Protein 3DZ1 (pdb70)

Solvent-accessible surface area: 13041 Å² total

Radius of gyration: 18.25 Å; Cα contacts (8 Å, |Δi|>4): 520; chains: 1; bounding box: 53×36×43 Å

Structure (mmCIF, N/CA/C/O backbone):
data_3DZ1
#
_entry.id   3DZ1
#
_cell.length_a   65.463
_cell.length_b   84.264
_cell.length_c   114.821
_cell.angle_alpha   90.00
_cell.angle_beta   90.00
_cell.angle_gamma   90.00
#
_symmetry.space_group_name_H-M   'I 2 2 2'
#
loop_
_entity.id
_entity.type
_entity.pdbx_description
1 polymer 'Dihydrodipicolinate synthase'
2 water water
#
loop_
_atom_site.group_PDB
_atom_site.id
_atom_site.type_symbol
_atom_site.label_atom_id
_atom_site.label_alt_id
_atom_site.label_comp_id
_atom_site.label_asym_id
_atom_site.label_entity_id
_atom_site.label_seq_id
_atom_site.pdbx_PDB_ins_code
_atom_site.Cartn_x
_atom_site.Cartn_y
_atom_site.Cartn_z
_atom_site.occupancy
_atom_site.B_iso_or_equiv
_atom_site.auth_seq_id
_atom_site.auth_comp_id
_atom_site.auth_asym_id
_atom_site.auth_atom_id
_atom_site.pdbx_PDB_model_num
ATOM 1 N N . SER A 1 2 ? 16.190 32.154 19.665 1.00 26.02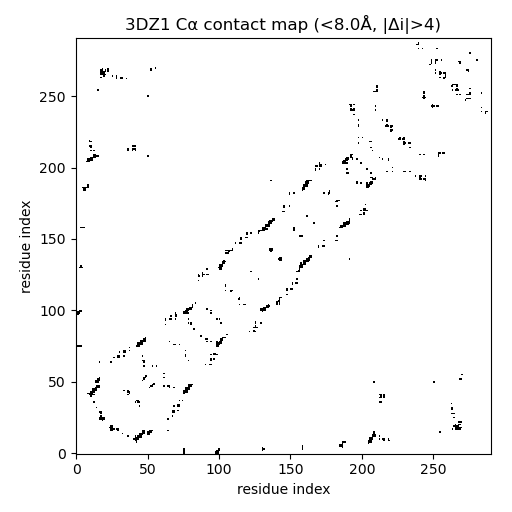 -2 SER A N 1
ATOM 2 C CA . SER A 1 2 ? 17.117 32.468 18.585 1.00 24.40 -2 SER A CA 1
ATOM 3 C C . SER A 1 2 ? 18.193 31.395 18.454 1.00 23.15 -2 SER A C 1
ATOM 4 O O . SER A 1 2 ? 19.016 31.433 17.512 1.00 23.97 -2 SER A O 1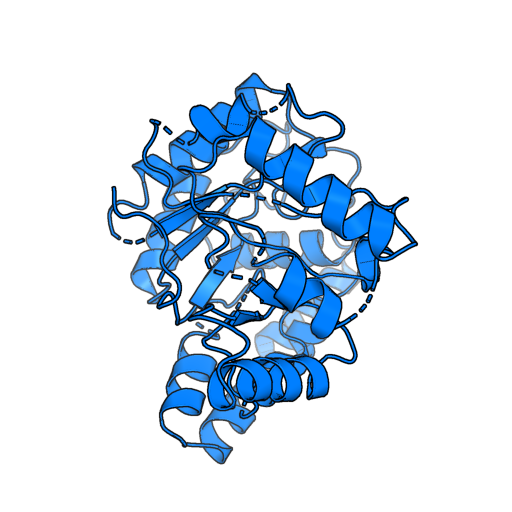
ATOM 7 N N . LEU A 1 3 ? 18.214 30.433 19.368 1.00 21.34 -1 LEU A N 1
ATOM 8 C CA . LEU A 1 3 ? 19.196 29.348 19.343 1.00 19.62 -1 LEU A CA 1
ATOM 9 C C . LEU A 1 3 ? 18.848 28.271 18.326 1.00 18.62 -1 LEU A C 1
ATOM 10 O O . LEU A 1 3 ? 17.709 27.815 18.256 1.00 20.66 -1 LEU A O 1
ATOM 15 N N . LYS A 1 4 ? 19.838 27.857 17.547 1.00 16.58 2 LYS A N 1
ATOM 16 C CA . LYS A 1 4 ? 19.624 26.816 16.553 1.00 14.88 2 LYS A CA 1
ATOM 17 C C . LYS A 1 4 ? 19.627 25.450 17.236 1.00 12.58 2 LYS A C 1
ATOM 18 O O . LYS A 1 4 ? 20.322 25.245 18.233 1.00 11.77 2 LYS A O 1
ATOM 24 N N . LEU A 1 5 ? 18.837 24.525 16.702 1.00 11.40 3 LEU A N 1
ATOM 25 C CA . LEU A 1 5 ? 18.756 23.174 17.243 1.00 11.21 3 LEU A CA 1
ATOM 26 C C . LEU A 1 5 ? 20.112 22.504 17.031 1.00 10.29 3 LEU A C 1
ATOM 27 O O . LEU A 1 5 ? 20.741 22.677 15.983 1.00 10.36 3 LEU A O 1
ATOM 32 N N . THR A 1 6 ? 20.558 21.740 18.022 1.00 8.67 4 THR A N 1
ATOM 33 C CA . THR A 1 6 ? 21.846 21.057 17.936 1.00 11.18 4 THR A CA 1
ATOM 34 C C . THR A 1 6 ? 21.680 19.566 18.199 1.00 8.99 4 THR A C 1
ATOM 35 O O . THR A 1 6 ? 20.622 19.122 18.641 1.00 9.35 4 THR A O 1
ATOM 39 N N . PRO A 1 7 ? 22.726 18.774 17.925 1.00 9.99 5 PRO A N 1
ATOM 40 C CA . PRO A 1 7 ? 22.671 17.325 18.151 1.00 8.98 5 PRO A CA 1
ATOM 41 C C . PRO A 1 7 ? 22.602 17.006 19.643 1.00 10.05 5 PRO A C 1
ATOM 42 O O . PRO A 1 7 ? 22.338 15.866 20.035 1.00 8.52 5 PRO A O 1
ATOM 46 N N . GLU A 1 8 ? 22.847 18.015 20.474 1.00 10.20 6 GLU A N 1
ATOM 47 C CA . GLU A 1 8 ? 22.804 17.822 21.918 1.00 11.83 6 GLU A CA 1
ATOM 48 C C . GLU A 1 8 ? 21.422 18.056 22.511 1.00 12.50 6 GLU A C 1
ATOM 49 O O . GLU A 1 8 ? 21.246 17.958 23.724 1.00 11.10 6 GLU A O 1
ATOM 55 N N . ALA A 1 9 ? 20.445 18.368 21.663 1.00 10.01 7 ALA A N 1
ATOM 56 C CA . ALA A 1 9 ? 19.082 18.592 22.133 1.00 9.56 7 ALA A CA 1
ATOM 57 C C . ALA A 1 9 ? 18.629 17.356 22.909 1.00 9.77 7 ALA A C 1
ATOM 58 O O . ALA A 1 9 ? 18.883 16.2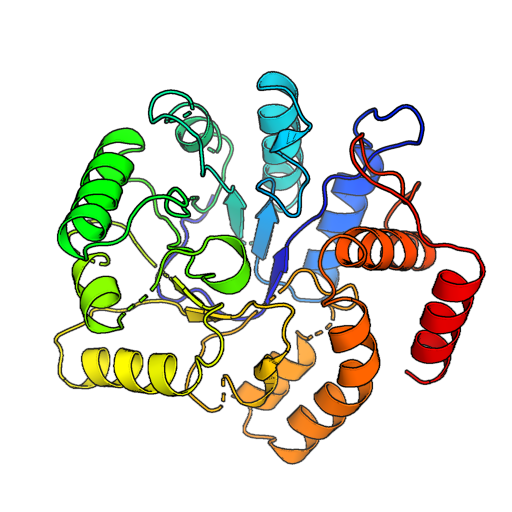24 22.492 1.00 10.83 7 ALA A O 1
ATOM 60 N N . ALA A 1 10 ? 17.963 17.575 24.037 1.00 9.92 8 ALA A N 1
ATOM 61 C CA . ALA A 1 10 ? 17.500 16.469 24.865 1.00 10.70 8 ALA A CA 1
ATOM 62 C C . ALA A 1 10 ? 16.294 16.889 25.695 1.00 11.09 8 ALA A C 1
ATOM 63 O O . ALA A 1 10 ? 15.795 18.004 25.562 1.00 14.31 8 ALA A O 1
ATOM 65 N N . GLY A 1 11 ? 15.829 15.989 26.555 1.00 10.57 9 GLY A N 1
ATOM 66 C CA . GLY A 1 11 ? 14.693 16.317 27.391 1.00 10.69 9 GLY A CA 1
ATOM 67 C C . GLY A 1 11 ? 13.356 16.013 26.749 1.00 11.27 9 GLY A C 1
ATOM 68 O O . GLY A 1 11 ? 13.206 15.027 26.033 1.00 13.17 9 GLY A O 1
ATOM 69 N N . THR A 1 12 ? 12.377 16.870 26.999 1.00 10.95 10 THR A N 1
ATOM 70 C CA . THR A 1 12 ? 11.050 16.656 26.450 1.00 11.88 10 THR A CA 1
ATOM 71 C C . THR A 1 12 ? 10.601 17.782 25.528 1.00 11.41 10 THR A C 1
ATOM 72 O O . THR A 1 12 ? 10.579 18.945 25.924 1.00 10.41 10 THR A O 1
ATOM 76 N N . PHE A 1 13 ? 10.263 17.431 24.290 1.00 10.19 11 PHE A N 1
ATOM 77 C CA . PHE A 1 13 ? 9.760 18.399 23.322 1.00 10.44 11 PHE A CA 1
ATOM 78 C C . PHE A 1 13 ? 8.279 18.098 23.141 1.00 11.20 11 PHE A C 1
ATOM 79 O O . PHE A 1 13 ? 7.910 16.989 22.765 1.00 12.75 11 PHE A O 1
ATOM 87 N N . ALA A 1 14 ? 7.424 19.076 23.404 1.00 10.00 12 ALA A N 1
ATOM 88 C CA . ALA A 1 14 ? 5.992 18.855 23.261 1.00 8.82 12 ALA A CA 1
ATOM 89 C C . ALA A 1 14 ? 5.522 19.094 21.826 1.00 10.63 12 ALA A C 1
ATOM 90 O O 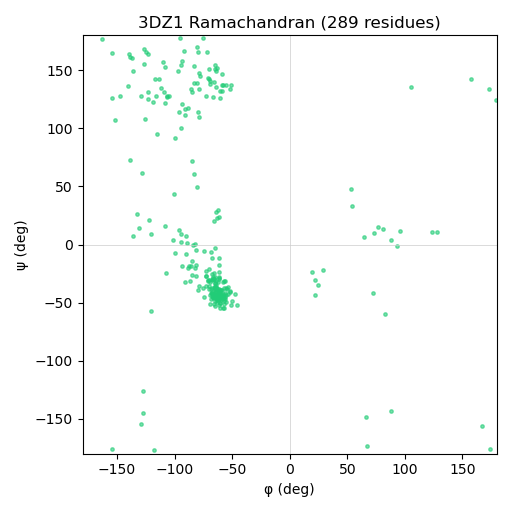. ALA A 1 14 ? 5.899 20.076 21.203 1.00 11.30 12 ALA A O 1
ATOM 92 N N . ILE A 1 15 ? 4.713 18.182 21.296 1.00 8.88 13 ILE A N 1
ATOM 93 C CA . ILE A 1 15 ? 4.175 18.355 19.950 1.00 9.07 13 ILE A CA 1
ATOM 94 C C . ILE A 1 15 ? 2.853 19.079 20.157 1.00 9.50 13 ILE A C 1
ATOM 95 O O . ILE A 1 15 ? 1.901 18.521 20.705 1.00 8.74 13 ILE A O 1
ATOM 100 N N . ALA A 1 16 ? 2.805 20.330 19.720 1.00 8.75 14 ALA A N 1
ATOM 101 C CA . ALA A 1 16 ? 1.625 21.159 19.898 1.00 8.81 14 ALA A CA 1
ATOM 102 C C . ALA A 1 16 ? 0.522 21.040 18.864 1.00 8.91 14 ALA A C 1
ATOM 103 O O . ALA A 1 16 ? 0.765 21.082 17.659 1.00 9.28 14 ALA A O 1
ATOM 105 N N . PRO A 1 17 ? -0.721 20.874 19.329 1.00 10.62 15 PRO A N 1
ATOM 106 C CA . PRO A 1 17 ? -1.829 20.778 18.383 1.00 10.19 15 PRO A CA 1
ATOM 107 C C . PRO A 1 17 ? -2.109 22.234 18.004 1.00 10.13 15 PRO A C 1
ATOM 108 O O . PRO A 1 17 ? -1.606 23.145 18.662 1.00 9.68 15 PRO A O 1
ATOM 112 N N . THR A 1 18 ? -2.869 22.463 16.942 1.00 8.54 16 THR A N 1
ATOM 113 C CA . THR A 1 18 ? -3.208 23.829 16.568 1.00 10.52 16 THR A CA 1
ATOM 114 C C . THR A 1 18 ? -4.582 24.074 17.180 1.00 10.85 16 THR A C 1
ATOM 115 O O . THR A 1 18 ? -5.555 23.422 16.805 1.00 12.00 16 THR A O 1
ATOM 119 N N . PRO A 1 19 ? -4.673 24.994 18.155 1.00 12.24 17 PRO A N 1
ATOM 120 C CA . PRO A 1 19 ? -5.937 25.317 18.827 1.00 13.60 17 PRO A CA 1
ATOM 121 C C . PRO A 1 19 ? -6.953 25.993 17.912 1.00 14.21 17 PRO A C 1
ATOM 122 O O . PRO A 1 19 ? -6.642 26.996 17.276 1.00 13.21 17 PRO A O 1
ATOM 126 N N . PHE A 1 20 ? -8.161 25.439 17.857 1.00 15.20 18 PHE A N 1
ATOM 127 C CA . PHE A 1 20 ? -9.238 25.996 17.040 1.00 17.69 18 PHE A CA 1
ATOM 128 C C . PHE A 1 20 ? -10.481 26.229 17.890 1.00 18.47 18 PHE A C 1
ATOM 129 O O . PHE A 1 20 ? -10.681 25.580 18.919 1.00 16.04 18 PHE A O 1
ATOM 137 N N . HIS A 1 21 ? -11.315 27.161 17.450 1.00 20.85 19 HIS A N 1
ATOM 138 C CA . HIS A 1 21 ? -12.579 27.404 18.119 1.00 23.44 19 HIS A CA 1
ATOM 139 C C . HIS A 1 21 ? -13.535 26.543 17.294 1.00 24.24 19 HIS A C 1
ATOM 140 O O . HIS A 1 21 ? -13.122 25.929 16.311 1.00 22.30 19 HIS A O 1
ATOM 147 N N . ASP A 1 22 ? -14.802 26.493 17.674 1.00 26.06 20 ASP A N 1
ATOM 148 C CA . ASP A 1 22 ? -15.769 25.668 16.957 1.00 28.96 20 ASP A CA 1
ATOM 149 C C . ASP A 1 22 ? -15.995 26.056 15.492 1.00 29.92 20 ASP A C 1
ATOM 150 O O . ASP A 1 22 ? -16.256 25.194 14.649 1.00 29.28 20 ASP A O 1
ATOM 155 N N . ASP A 1 23 ? -15.885 27.344 15.183 1.00 30.73 21 ASP A N 1
ATOM 156 C CA . ASP A 1 23 ? -16.070 27.806 13.811 1.00 32.18 21 ASP A CA 1
ATOM 157 C C . ASP A 1 23 ? -14.855 27.436 12.957 1.00 31.36 21 ASP A C 1
ATOM 158 O O . ASP A 1 23 ? -14.846 27.644 11.740 1.00 31.79 21 ASP A O 1
ATOM 163 N N . GLY A 1 24 ? -13.828 26.887 13.603 1.00 28.59 22 GLY A N 1
ATOM 164 C CA . GLY A 1 24 ? -12.631 26.490 12.885 1.00 24.90 22 GLY A CA 1
ATOM 165 C C . GLY A 1 24 ? -11.535 27.537 12.829 1.00 23.24 22 GLY A C 1
ATOM 166 O O . GLY A 1 24 ? 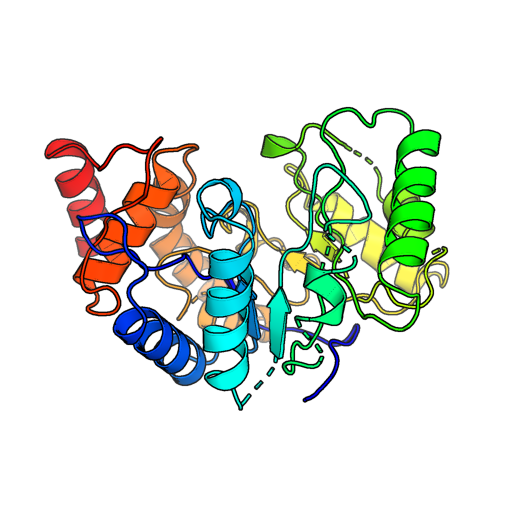-10.469 27.290 12.260 1.00 22.02 22 GLY A O 1
ATOM 167 N N . LYS A 1 25 ? -11.777 28.708 13.411 1.00 21.95 23 LYS A N 1
ATOM 168 C CA . LYS A 1 25 ? -10.766 29.759 13.398 1.00 21.79 23 LYS A CA 1
ATOM 169 C C . LYS A 1 25 ? -9.697 29.473 14.439 1.00 19.59 23 LYS A C 1
ATOM 170 O O . LYS A 1 25 ? -9.980 28.932 15.514 1.00 17.48 23 LYS A O 1
ATOM 176 N N . ILE A 1 26 ? -8.467 29.843 14.106 1.00 19.10 24 ILE A N 1
ATOM 177 C CA . ILE A 1 26 ? -7.332 29.637 14.993 1.00 20.17 24 ILE A CA 1
ATOM 178 C C . ILE A 1 26 ? -7.524 30.381 16.314 1.00 19.98 24 ILE A C 1
ATOM 179 O O . ILE A 1 26 ? -7.890 31.560 16.330 1.00 20.87 24 ILE A O 1
ATOM 184 N N . ASP A 1 27 ? -7.282 29.681 17.419 1.00 18.10 25 ASP A N 1
ATOM 185 C CA . ASP A 1 27 ? -7.428 30.250 18.753 1.00 17.45 25 ASP A CA 1
ATOM 186 C C . ASP A 1 27 ? -6.049 30.657 19.274 1.00 18.40 25 ASP A C 1
ATOM 187 O O . ASP A 1 27 ? -5.355 29.852 19.888 1.00 16.58 25 ASP A O 1
ATOM 192 N N . ASP A 1 28 ? -5.664 31.910 19.031 1.00 18.28 26 ASP A N 1
ATOM 193 C CA . ASP A 1 28 ? -4.358 32.425 19.448 1.00 18.88 26 ASP A CA 1
ATOM 194 C C . ASP A 1 28 ? -4.137 32.503 20.952 1.00 17.43 26 ASP A C 1
ATOM 195 O O . ASP A 1 28 ? -3.011 32.342 21.430 1.00 16.73 26 ASP A O 1
ATOM 200 N N . VAL A 1 29 ? -5.205 32.765 21.695 1.00 16.52 27 VAL A N 1
ATOM 201 C CA . VAL A 1 29 ? -5.114 32.847 23.143 1.00 17.49 27 VAL A CA 1
ATOM 202 C C . VAL A 1 29 ? -4.634 31.501 23.687 1.00 15.24 27 VAL A C 1
ATOM 203 O O . VAL A 1 29 ? -3.794 31.445 24.587 1.00 16.56 27 VAL A O 1
ATOM 207 N N . SER A 1 30 ? -5.178 30.421 23.133 1.00 14.62 28 SER A N 1
ATOM 208 C CA . SER A 1 30 ? -4.812 29.071 23.553 1.00 13.21 28 SER A CA 1
ATOM 209 C C . SER A 1 30 ? -3.399 28.702 23.116 1.00 12.56 28 SER A C 1
ATOM 210 O O . SER A 1 30 ? -2.717 27.933 23.795 1.00 12.85 28 SER A O 1
ATOM 213 N N . ILE A 1 31 ? -2.956 29.236 21.982 1.00 11.98 29 ILE A N 1
ATOM 214 C CA . ILE A 1 31 ? -1.599 28.957 21.530 1.00 13.59 29 ILE A CA 1
ATOM 215 C C . ILE A 1 31 ? -0.632 29.492 22.586 1.00 13.61 29 ILE A C 1
ATOM 216 O O . ILE A 1 31 ? 0.325 28.817 22.958 1.00 12.82 29 ILE A O 1
ATOM 221 N N . ASP A 1 32 ? -0.900 30.693 23.093 1.00 14.85 30 ASP A N 1
ATOM 222 C CA . ASP A 1 32 ? -0.035 31.285 24.111 1.00 15.77 30 ASP A CA 1
ATOM 223 C C . ASP A 1 32 ? -0.133 30.501 25.418 1.00 14.88 30 ASP A C 1
ATOM 224 O O . ASP A 1 32 ? 0.868 30.263 26.090 1.00 14.14 30 ASP A O 1
ATOM 229 N N . ARG A 1 33 ? -1.350 30.111 25.776 1.00 13.81 31 ARG A N 1
ATOM 230 C CA . ARG A 1 33 ? -1.592 29.360 26.999 1.00 13.61 31 ARG A CA 1
ATOM 231 C C . ARG A 1 33 ? -0.863 28.013 26.961 1.00 13.23 31 ARG A C 1
ATOM 232 O O . ARG A 1 33 ? -0.255 27.593 27.952 1.00 12.78 31 ARG A O 1
ATOM 240 N N . LEU A 1 34 ? -0.936 27.334 25.820 1.00 12.03 32 LEU A N 1
ATOM 241 C CA . LEU A 1 34 ? -0.257 26.051 25.655 1.00 12.66 32 LEU A CA 1
ATOM 242 C C . LEU A 1 34 ? 1.248 26.244 25.776 1.00 10.77 32 LEU A C 1
ATOM 243 O O . LEU A 1 34 ? 1.926 25.491 26.471 1.00 12.48 32 LEU A O 1
ATOM 248 N N . THR A 1 35 ? 1.762 27.261 25.093 1.00 10.64 33 THR A N 1
ATOM 249 C CA . THR A 1 35 ? 3.188 27.547 25.113 1.00 11.43 33 THR A CA 1
ATOM 250 C C . THR A 1 35 ? 3.696 27.828 26.522 1.00 12.30 33 THR A C 1
ATOM 251 O O . THR A 1 35 ? 4.740 27.308 26.924 1.00 10.87 33 THR A O 1
ATOM 255 N N . ASP A 1 36 ? 2.968 28.658 27.266 1.00 11.73 34 ASP A N 1
ATOM 256 C CA . ASP A 1 36 ? 3.364 28.995 28.635 1.00 12.24 34 ASP A CA 1
ATOM 257 C C . ASP A 1 36 ? 3.382 27.740 29.489 1.00 11.91 34 ASP A C 1
ATOM 258 O O . ASP A 1 36 ? 4.248 27.565 30.354 1.00 12.81 34 ASP A O 1
ATOM 263 N N . PHE A 1 37 ? 2.403 26.876 29.245 1.00 11.85 35 PHE A N 1
ATOM 264 C CA . PHE A 1 37 ? 2.275 25.616 29.961 1.00 12.15 35 PHE A CA 1
ATOM 265 C C . PHE A 1 37 ? 3.512 24.745 29.742 1.00 10.40 35 PHE A C 1
ATOM 266 O O . PHE A 1 37 ? 4.149 24.296 30.700 1.00 10.96 35 PHE A O 1
ATOM 274 N N . TYR A 1 38 ? 3.846 24.499 28.478 1.00 11.11 36 TYR A N 1
ATOM 275 C CA . TYR A 1 38 ? 5.010 23.676 28.155 1.00 10.48 36 TYR A CA 1
ATOM 276 C C . TYR A 1 38 ? 6.283 24.176 28.839 1.00 10.00 36 TYR A C 1
ATOM 277 O O . TYR A 1 38 ? 7.081 23.383 29.340 1.00 8.30 36 TYR A O 1
ATOM 286 N N . ALA A 1 39 ? 6.483 25.491 28.837 1.00 10.79 37 ALA A N 1
ATOM 287 C CA . ALA A 1 39 ? 7.667 26.069 29.460 1.00 11.02 37 ALA A CA 1
ATOM 288 C C . ALA A 1 39 ? 7.610 25.862 30.967 1.00 12.42 37 ALA A C 1
ATOM 289 O O . ALA A 1 39 ? 8.594 25.460 31.591 1.00 10.45 37 ALA A O 1
ATOM 291 N N . GLU A 1 40 ? 6.442 26.129 31.540 1.00 12.90 38 GLU A N 1
ATOM 292 C CA . GLU A 1 40 ? 6.232 26.001 32.977 1.00 14.38 38 GLU A CA 1
ATOM 293 C C . GLU A 1 40 ? 6.532 24.608 33.524 1.00 12.71 38 GLU A C 1
ATOM 294 O O . GLU A 1 40 ? 7.064 24.472 34.629 1.00 12.86 38 GLU A O 1
ATOM 300 N N . VAL A 1 41 ? 6.198 23.575 32.756 1.00 11.42 39 VAL A N 1
ATOM 301 C CA . VAL A 1 41 ? 6.413 22.206 33.220 1.00 11.93 39 VAL A CA 1
ATOM 302 C C . VAL A 1 41 ? 7.767 21.574 32.888 1.00 11.99 39 VAL A C 1
ATOM 303 O O . VAL A 1 41 ? 7.968 20.380 33.119 1.00 11.68 39 VAL A O 1
ATOM 307 N N . GLY A 1 42 ? 8.691 22.360 32.343 1.00 11.60 40 GLY A N 1
ATOM 308 C CA . GLY A 1 42 ? 10.013 21.828 32.050 1.00 11.86 40 GLY A CA 1
ATOM 309 C C . GLY A 1 42 ? 10.322 21.321 30.651 1.00 12.62 40 GLY A C 1
ATOM 310 O O . GLY A 1 42 ? 11.347 20.665 30.455 1.00 11.12 40 GLY A O 1
ATOM 311 N N . CYS A 1 43 ? 9.458 21.601 29.679 1.00 8.68 41 CYS A N 1
ATOM 312 C CA . CYS A 1 43 ? 9.712 21.164 28.306 1.00 9.15 41 CYS A CA 1
ATOM 313 C C . CYS A 1 43 ? 10.885 21.962 27.736 1.00 9.13 41 CYS A C 1
ATOM 314 O O . CYS A 1 43 ? 11.005 23.160 27.994 1.00 9.74 41 CYS A O 1
ATOM 317 N N . GLU A 1 44 ? 11.750 21.298 26.971 1.00 8.28 42 GLU A N 1
ATOM 318 C CA . GLU A 1 44 ? 12.903 21.960 26.375 1.00 7.91 42 GLU A CA 1
ATOM 319 C C . GLU A 1 44 ? 12.553 22.567 25.022 1.00 8.84 42 GLU A C 1
ATOM 320 O O . GLU A 1 44 ? 13.241 23.465 24.530 1.00 9.52 42 GLU A O 1
ATOM 326 N N . GLY A 1 45 ? 11.478 22.078 24.418 1.00 9.21 43 GLY A N 1
ATOM 327 C CA . GLY A 1 45 ? 11.092 22.599 23.123 1.00 9.05 43 GLY A CA 1
ATOM 328 C C . GLY A 1 45 ? 9.672 22.268 22.737 1.00 9.20 43 GLY A C 1
ATOM 329 O O . GLY A 1 45 ? 8.961 21.565 23.461 1.00 8.15 43 GLY A O 1
ATOM 330 N N . VAL A 1 46 ? 9.262 22.784 21.584 1.00 7.85 44 VAL A N 1
ATOM 331 C CA . VAL A 1 46 ? 7.918 22.562 21.081 1.00 7.82 44 VAL A CA 1
ATOM 332 C C . VAL A 1 46 ? 7.985 22.348 19.575 1.00 7.44 44 VAL A C 1
ATOM 333 O O . VAL A 1 46 ? 8.715 23.050 18.877 1.00 8.12 44 VAL A O 1
ATOM 337 N N . THR A 1 47 ? 7.238 21.366 19.082 1.00 6.52 45 THR A N 1
ATOM 338 C CA . THR A 1 47 ? 7.190 21.094 17.650 1.00 8.24 45 THR A CA 1
ATOM 339 C C . THR A 1 47 ? 5.801 21.529 17.198 1.00 8.51 45 THR A C 1
ATOM 340 O O . THR A 1 47 ? 4.801 21.185 17.831 1.00 7.12 45 THR A O 1
ATOM 344 N N . VAL A 1 48 ? 5.738 22.305 16.119 1.00 8.37 46 VAL A N 1
ATOM 345 C CA . VAL A 1 48 ? 4.460 22.811 15.640 1.00 9.46 46 VAL A CA 1
ATOM 346 C C . VAL A 1 48 ? 4.130 22.451 14.196 1.00 10.18 46 VAL A C 1
ATOM 347 O O . VAL A 1 48 ? 5.002 22.050 13.424 1.00 12.16 46 VAL A O 1
ATOM 351 N N . LEU A 1 49 ? 2.855 22.614 13.851 1.00 11.37 47 LEU A N 1
ATOM 352 C CA . LEU A 1 49 ? 2.344 22.313 12.520 1.00 12.88 47 LEU A CA 1
ATOM 353 C C . LEU A 1 49 ? 2.424 20.820 12.233 1.00 14.44 47 LEU A C 1
ATOM 354 O O . LEU A 1 49 ? 2.296 20.005 13.145 1.00 14.45 47 LEU A O 1
ATOM 359 N N . GLY A 1 50 ? 2.634 20.453 10.975 1.00 15.35 48 GLY A N 1
ATOM 360 C CA . GLY A 1 50 ? 2.685 19.043 10.641 1.00 17.53 48 GLY A CA 1
ATOM 361 C C . GLY A 1 50 ? 1.316 18.403 10.828 1.00 19.57 48 GLY A C 1
ATOM 362 O O . GLY A 1 50 ? 0.331 19.091 11.108 1.00 20.46 48 GLY A O 1
ATOM 363 N N . ILE A 1 51 ? 1.251 17.084 10.680 1.00 19.43 49 ILE A N 1
ATOM 364 C CA . ILE A 1 51 ? -0.003 16.348 10.823 1.00 19.36 49 ILE A CA 1
ATOM 365 C C . ILE A 1 51 ? -0.701 16.545 12.167 1.00 19.07 49 ILE A C 1
ATOM 366 O O . ILE A 1 51 ? -1.895 16.856 12.212 1.00 17.76 49 ILE A O 1
ATOM 371 N N . LEU A 1 52 ? 0.035 16.363 13.259 1.00 16.49 50 LEU A N 1
ATOM 372 C CA . LEU A 1 52 ? -0.549 16.511 14.586 1.00 17.75 50 LEU A CA 1
ATOM 373 C C . LEU A 1 52 ? -1.082 17.911 14.857 1.00 16.96 50 LEU A C 1
ATOM 374 O O . LEU A 1 52 ? -1.956 18.093 15.707 1.00 14.65 50 LEU A O 1
ATOM 379 N N . GLY A 1 53 ? -0.556 18.895 14.133 1.00 15.46 51 GLY A N 1
ATOM 380 C CA . GLY A 1 53 ? -1.014 20.264 14.291 1.00 14.35 51 GLY A CA 1
ATOM 381 C C . GLY A 1 53 ? -2.058 20.583 13.234 1.00 14.67 51 GLY A C 1
ATOM 382 O O . GLY A 1 53 ? -2.422 21.742 13.029 1.00 14.87 51 GLY A O 1
ATOM 383 N N . GLU A 1 54 ? -2.537 19.538 12.560 1.00 13.85 52 GLU A N 1
ATOM 384 C CA . GLU A 1 54 ? -3.546 19.667 11.509 1.00 14.46 52 GLU A CA 1
ATOM 385 C C . GLU A 1 54 ? -3.140 20.669 10.429 1.00 14.79 52 GLU A C 1
ATOM 386 O O . GLU A 1 54 ? -3.989 21.344 9.843 1.00 13.96 52 GLU A O 1
ATOM 392 N N . ALA A 1 55 ? -1.841 20.755 10.161 1.00 14.75 53 ALA A N 1
ATOM 393 C CA . ALA A 1 55 ? -1.336 21.677 9.148 1.00 17.02 53 ALA A CA 1
ATOM 394 C C . ALA A 1 55 ? -2.004 21.467 7.783 1.00 18.07 53 ALA A C 1
ATOM 395 O O . ALA A 1 55 ? -2.255 22.427 7.055 1.00 17.85 53 ALA A O 1
ATOM 397 N N . PRO A 1 56 ? -2.293 20.207 7.414 1.00 19.82 54 PRO A N 1
ATOM 398 C CA . PRO A 1 56 ? -2.933 19.991 6.113 1.00 21.00 54 PRO A CA 1
ATOM 399 C C . PRO A 1 56 ? -4.300 20.670 6.010 1.00 20.84 54 PRO A C 1
ATOM 400 O O . PRO A 1 56 ? -4.813 20.870 4.908 1.00 22.22 54 PRO A O 1
ATOM 404 N N . LYS A 1 57 ? -4.874 21.031 7.159 1.00 19.76 55 LYS A N 1
ATOM 405 C CA . LYS A 1 57 ? -6.190 21.672 7.217 1.00 17.94 55 LYS A CA 1
ATOM 406 C C . LYS A 1 57 ? -6.129 23.199 7.259 1.00 17.98 55 LYS A C 1
ATOM 407 O O . LYS A 1 57 ? -7.163 23.864 7.358 1.00 15.92 55 LYS A O 1
ATOM 413 N N . LEU A 1 58 ? -4.920 23.746 7.191 1.00 17.95 56 LEU A N 1
ATOM 414 C CA . LEU A 1 58 ? -4.712 25.190 7.221 1.00 20.82 56 LEU A CA 1
ATOM 415 C C . LEU A 1 58 ? -4.240 25.658 5.846 1.00 21.23 56 LEU A C 1
ATOM 416 O O . LEU A 1 58 ? -3.709 24.865 5.067 1.00 21.52 56 LEU A O 1
ATOM 421 N N . ASP A 1 59 ? -4.445 26.934 5.534 1.00 24.12 57 ASP A N 1
ATOM 422 C CA . ASP A 1 59 ? -3.960 27.452 4.259 1.00 26.40 57 ASP A CA 1
ATOM 423 C C . ASP A 1 59 ? -2.556 28.001 4.537 1.00 25.93 57 ASP A C 1
ATOM 424 O O . ASP A 1 59 ? -2.167 28.167 5.696 1.00 24.87 57 ASP A O 1
ATOM 429 N N . ALA A 1 60 ? -1.795 28.270 3.484 1.00 25.29 58 ALA A N 1
ATOM 430 C CA . ALA A 1 60 ? -0.430 28.771 3.633 1.00 25.21 58 ALA A CA 1
ATOM 431 C C . ALA A 1 60 ? -0.266 29.895 4.659 1.00 25.10 58 ALA A C 1
ATOM 432 O O . ALA A 1 60 ? 0.584 29.811 5.548 1.00 24.85 58 ALA A O 1
ATOM 434 N N . ALA A 1 61 ? -1.076 30.943 4.538 1.00 23.61 59 ALA A N 1
ATOM 435 C CA . ALA A 1 61 ? -1.000 32.083 5.453 1.00 23.10 59 ALA A CA 1
ATOM 436 C C . ALA A 1 61 ? -1.260 31.705 6.911 1.00 23.50 59 ALA A C 1
ATOM 437 O O . ALA A 1 61 ? -0.612 32.225 7.822 1.00 21.40 59 ALA A O 1
ATOM 439 N N . GLU A 1 62 ? -2.210 30.803 7.132 1.00 22.19 60 GLU A N 1
ATOM 440 C CA . GLU A 1 62 ? -2.542 30.371 8.484 1.00 22.92 60 GLU A CA 1
ATOM 441 C C . GLU A 1 62 ? -1.394 29.587 9.112 1.00 21.36 60 GLU A C 1
ATOM 442 O O . GLU A 1 62 ? -1.046 29.805 10.273 1.00 20.14 60 GLU A O 1
ATOM 448 N N . ALA A 1 63 ? -0.808 28.678 8.339 1.00 20.12 61 ALA A N 1
ATOM 449 C CA . ALA A 1 63 ? 0.304 27.868 8.829 1.00 19.33 61 ALA A CA 1
ATOM 450 C C . ALA A 1 63 ? 1.457 28.765 9.276 1.00 19.97 61 ALA A C 1
ATOM 451 O O . ALA A 1 63 ? 2.056 28.551 10.329 1.00 18.61 61 ALA A O 1
ATOM 453 N N . GLU A 1 64 ? 1.763 29.774 8.469 1.00 19.14 62 GLU A N 1
ATOM 454 C CA . GLU A 1 64 ? 2.839 30.697 8.798 1.00 19.03 62 GLU A CA 1
ATOM 455 C C . GLU A 1 64 ? 2.530 31.477 10.074 1.00 17.59 62 GLU A C 1
ATOM 456 O O . GLU A 1 64 ? 3.406 31.673 10.916 1.00 15.86 62 GLU A O 1
ATOM 462 N N . ALA A 1 65 ? 1.280 31.907 10.224 1.00 16.23 63 ALA A N 1
ATOM 463 C CA . ALA A 1 65 ? 0.872 32.662 11.406 1.00 16.44 63 ALA A CA 1
ATOM 464 C C . ALA A 1 65 ? 0.956 31.798 12.664 1.00 17.19 63 ALA A C 1
ATOM 465 O O . ALA A 1 65 ? 1.456 32.237 13.695 1.00 18.43 63 ALA A O 1
ATOM 467 N N . VAL A 1 66 ? 0.468 30.566 12.575 1.00 15.70 64 VAL A N 1
ATOM 468 C CA . VAL A 1 66 ? 0.500 29.661 13.718 1.00 14.45 64 VAL A CA 1
ATOM 469 C C . VAL A 1 66 ? 1.940 29.400 14.148 1.00 13.06 64 VAL A C 1
ATOM 470 O O . VAL A 1 66 ? 2.290 29.567 15.319 1.00 12.47 64 VAL A O 1
ATOM 474 N N . ALA A 1 67 ? 2.773 28.996 13.195 1.00 14.19 65 ALA A N 1
ATOM 475 C CA . ALA A 1 67 ? 4.170 28.718 13.487 1.00 14.07 65 ALA A CA 1
ATOM 476 C C . ALA A 1 67 ? 4.816 29.937 14.132 1.00 15.34 65 ALA A C 1
ATOM 477 O O . ALA A 1 67 ? 5.558 29.809 15.107 1.00 14.63 65 ALA A O 1
ATOM 479 N N . THR A 1 68 ? 4.529 31.118 13.587 1.00 14.71 66 THR A N 1
ATOM 480 C CA . THR A 1 68 ? 5.094 32.363 14.110 1.00 14.25 66 THR A CA 1
ATOM 481 C C . THR A 1 68 ? 4.621 32.668 15.528 1.00 13.29 66 THR A C 1
ATOM 482 O O . THR A 1 68 ? 5.414 33.074 16.380 1.00 12.75 66 THR A O 1
ATOM 486 N N . ARG A 1 69 ? 3.332 32.470 15.782 1.00 13.37 67 ARG A N 1
ATOM 487 C CA . ARG A 1 69 ? 2.772 32.725 17.106 1.00 14.14 67 ARG A CA 1
ATOM 488 C C . ARG A 1 69 ? 3.524 31.906 18.153 1.00 14.13 67 ARG A C 1
ATOM 489 O O . ARG A 1 69 ? 3.910 32.427 19.204 1.00 12.22 67 ARG A O 1
ATOM 497 N N . PHE A 1 70 ? 3.725 30.621 17.861 1.00 12.85 68 PHE A N 1
ATOM 498 C CA . PHE A 1 70 ? 4.434 29.720 18.770 1.00 12.01 68 PHE A CA 1
ATOM 499 C C . PHE A 1 70 ? 5.896 30.116 18.950 1.00 12.65 68 PHE A C 1
ATOM 500 O O . PHE A 1 70 ? 6.415 30.118 20.069 1.00 11.04 68 PHE A O 1
ATOM 508 N N . ILE A 1 71 ? 6.560 30.433 17.843 1.00 12.25 69 ILE A N 1
ATOM 509 C CA . ILE A 1 71 ? 7.962 30.817 17.887 1.00 13.36 69 ILE A CA 1
ATOM 510 C C . ILE A 1 71 ? 8.180 32.050 18.763 1.00 15.07 69 ILE A C 1
ATOM 511 O O . ILE A 1 71 ? 9.069 32.066 19.618 1.00 14.45 69 ILE A O 1
ATOM 516 N N . LYS A 1 72 ? 7.358 33.072 18.564 1.00 15.21 70 LYS A N 1
ATOM 517 C CA . LYS A 1 72 ? 7.487 34.305 19.330 1.00 16.97 70 LYS A CA 1
ATOM 518 C C . LYS A 1 72 ? 7.160 34.151 20.812 1.00 16.77 70 LYS A C 1
ATOM 519 O O . LYS A 1 72 ? 7.717 34.858 21.653 1.00 18.42 70 LYS A O 1
ATOM 525 N N . ARG A 1 73 ? 6.267 33.221 21.132 1.00 16.89 71 ARG A N 1
ATOM 526 C CA . ARG A 1 73 ? 5.859 33.002 22.516 1.00 16.77 71 ARG A CA 1
ATOM 527 C C . ARG A 1 73 ? 6.857 32.169 23.325 1.00 16.02 71 ARG A C 1
ATOM 528 O O . ARG A 1 73 ? 7.093 32.445 24.504 1.00 15.83 71 ARG A O 1
ATOM 536 N N . ALA A 1 74 ? 7.435 31.151 22.696 1.00 14.72 72 ALA A N 1
ATOM 537 C CA . ALA A 1 74 ? 8.393 30.274 23.371 1.00 15.29 72 ALA A CA 1
ATOM 538 C C . ALA A 1 74 ? 9.805 30.856 23.381 1.00 15.02 72 ALA A C 1
ATOM 539 O O . ALA A 1 74 ? 10.741 30.257 22.857 1.00 14.33 72 ALA A O 1
ATOM 541 N N . LYS A 1 75 ? 9.955 32.018 24.000 1.00 17.97 73 LYS A N 1
ATOM 542 C CA . LYS A 1 75 ? 11.245 32.696 24.064 1.00 20.90 73 LYS A CA 1
ATOM 543 C C . LYS A 1 75 ? 12.376 31.883 24.707 1.00 20.44 73 LYS A C 1
ATOM 544 O O . LYS A 1 75 ? 13.537 32.024 24.321 1.00 19.89 73 LYS A O 1
ATOM 550 N N . SER A 1 76 ? 12.041 31.033 25.675 1.00 19.73 74 SER A N 1
ATOM 551 C CA . SER A 1 76 ? 13.048 30.230 26.370 1.00 19.39 74 SER A CA 1
ATOM 552 C C . SER A 1 76 ? 13.153 28.782 25.895 1.00 17.86 74 SER A C 1
ATOM 553 O O . SER A 1 76 ? 13.863 27.978 26.503 1.00 18.12 74 SER A O 1
ATOM 564 N N . GLN A 1 78 ? 13.275 25.923 22.324 1.00 14.62 76 GLN A N 1
ATOM 565 C CA . GLN A 1 78 ? 13.581 25.763 20.912 1.00 13.58 76 GLN A CA 1
ATOM 566 C C . GLN A 1 78 ? 12.317 25.258 20.219 1.00 12.46 76 GLN A C 1
ATOM 567 O O . GLN A 1 78 ? 11.739 24.254 20.631 1.00 13.39 76 GLN A O 1
ATOM 573 N N . VAL A 1 79 ? 11.877 25.962 19.180 1.00 10.48 77 VAL A N 1
ATOM 574 C CA . VAL A 1 79 ? 10.676 25.559 18.452 1.00 11.37 77 VAL A CA 1
ATOM 575 C C . VAL A 1 79 ? 11.020 24.966 17.092 1.00 9.88 77 VAL A C 1
ATOM 576 O O . VAL A 1 79 ? 11.735 25.571 16.293 1.00 10.44 77 VAL A O 1
ATOM 580 N N . ILE A 1 80 ? 10.498 23.771 16.841 1.00 10.82 78 ILE A N 1
ATOM 581 C CA . ILE A 1 80 ? 10.736 23.062 15.591 1.00 9.50 78 ILE A CA 1
ATOM 582 C C . ILE A 1 80 ? 9.470 23.108 14.745 1.00 9.87 78 ILE A C 1
ATOM 583 O O . ILE A 1 80 ? 8.391 22.758 15.212 1.00 8.96 78 ILE A O 1
ATOM 588 N N . VAL A 1 81 ? 9.599 23.544 13.499 1.00 9.17 79 VAL A N 1
ATOM 589 C CA . VAL A 1 81 ? 8.440 23.631 12.623 1.00 8.19 79 VAL A CA 1
ATOM 590 C C . VAL A 1 81 ? 8.452 22.506 11.593 1.00 6.93 79 VAL A C 1
ATOM 591 O O . VAL A 1 81 ? 9.453 22.288 10.908 1.00 5.48 79 VAL A O 1
ATOM 595 N N . GLY A 1 82 ? 7.346 21.775 11.509 1.00 8.17 80 GLY A N 1
ATOM 596 C CA . GLY A 1 82 ? 7.260 20.701 10.537 1.00 8.11 80 GLY A CA 1
ATOM 597 C C . GLY A 1 82 ? 7.115 21.354 9.177 1.00 10.54 80 GLY A C 1
ATOM 598 O O . GLY A 1 82 ? 6.252 22.211 9.001 1.00 10.29 80 GLY A O 1
ATOM 599 N N . VAL A 1 83 ? 7.963 20.981 8.223 1.00 10.90 81 VAL A N 1
ATOM 600 C CA . VAL A 1 83 ? 7.885 21.570 6.890 1.00 10.96 81 VAL A CA 1
ATOM 601 C C . VAL A 1 83 ? 7.635 20.541 5.795 1.00 10.74 81 VAL A C 1
ATOM 602 O O . VAL A 1 83 ? 7.716 20.865 4.615 1.00 11.94 81 VAL A O 1
ATOM 606 N N . SER A 1 84 ? 7.332 19.306 6.185 1.00 10.05 82 SER A N 1
ATOM 607 C CA . SER A 1 84 ? 7.052 18.255 5.211 1.00 12.11 82 SER A CA 1
ATOM 608 C C . SER A 1 84 ? 5.980 18.784 4.261 1.00 12.98 82 SER A C 1
ATOM 609 O O . SER A 1 84 ? 4.988 19.366 4.699 1.00 12.87 82 SER A O 1
ATOM 612 N N . ALA A 1 85 ? 6.179 18.591 2.963 1.00 14.33 83 ALA A N 1
ATOM 613 C CA . ALA A 1 85 ? 5.223 19.088 1.982 1.00 14.88 83 ALA A CA 1
ATOM 614 C C . ALA A 1 85 ? 5.273 18.277 0.695 1.00 16.74 83 ALA A C 1
ATOM 615 O O . ALA A 1 85 ? 6.210 17.515 0.471 1.00 15.49 83 ALA A O 1
ATOM 617 N N . PRO A 1 86 ? 4.246 18.418 -0.161 1.00 17.80 84 PRO A N 1
ATOM 618 C CA . PRO A 1 86 ? 4.194 17.687 -1.430 1.00 18.38 84 PRO A CA 1
ATOM 619 C C . PRO A 1 86 ? 5.274 18.148 -2.400 1.00 17.35 84 PRO A C 1
ATOM 620 O O . PRO A 1 86 ? 5.687 17.398 -3.283 1.00 18.34 84 PRO A O 1
ATOM 624 N N . GLY A 1 87 ? 5.727 19.385 -2.229 1.00 16.93 85 GLY A N 1
ATOM 625 C CA . GLY A 1 87 ? 6.752 19.922 -3.105 1.00 17.45 85 GLY A CA 1
ATOM 626 C C . GLY A 1 87 ? 7.792 20.734 -2.363 1.00 18.09 85 GLY A C 1
ATOM 627 O O . GLY A 1 87 ? 7.553 21.186 -1.241 1.00 16.57 85 GLY A O 1
ATOM 628 N N . PHE A 1 88 ? 8.940 20.934 -3.002 1.00 17.25 86 PHE A N 1
ATOM 629 C CA . PHE A 1 88 ? 10.046 21.672 -2.397 1.00 18.13 86 PHE A CA 1
ATOM 630 C C . PHE A 1 88 ? 9.867 23.180 -2.281 1.00 17.55 86 PHE A C 1
ATOM 631 O O . PHE A 1 88 ? 10.455 23.808 -1.400 1.00 16.87 86 PHE A O 1
ATOM 639 N N . ALA A 1 89 ? 9.070 23.768 -3.168 1.00 17.97 87 ALA A N 1
ATOM 640 C CA . ALA A 1 89 ? 8.845 25.211 -3.132 1.00 17.76 87 ALA A CA 1
ATOM 641 C C . ALA A 1 89 ? 8.129 25.606 -1.844 1.00 16.89 87 ALA A C 1
ATOM 642 O O . ALA A 1 89 ? 8.535 26.544 -1.156 1.00 16.15 87 ALA A O 1
ATOM 644 N N . ALA A 1 90 ? 7.058 24.888 -1.522 1.00 16.59 88 ALA A N 1
ATOM 645 C CA . ALA A 1 90 ? 6.299 25.167 -0.312 1.00 16.76 88 ALA A CA 1
ATOM 646 C C . ALA A 1 90 ? 7.172 24.910 0.913 1.00 17.59 88 ALA A C 1
ATOM 647 O O . ALA A 1 90 ? 7.127 25.657 1.890 1.00 16.88 88 ALA A O 1
ATOM 657 N N . ARG A 1 92 ? 10.477 25.111 1.135 1.00 14.83 90 ARG A N 1
ATOM 658 C CA . ARG A 1 92 ? 11.472 26.169 1.278 1.00 16.00 90 ARG A CA 1
ATOM 659 C C . ARG A 1 92 ? 10.858 27.431 1.872 1.00 15.77 90 ARG A C 1
ATOM 660 O O . ARG A 1 92 ? 11.442 28.062 2.755 1.00 15.50 90 ARG A O 1
ATOM 668 N N . ARG A 1 93 ? 9.679 27.797 1.385 1.00 16.25 91 ARG A N 1
ATOM 669 C CA . ARG A 1 93 ? 9.004 28.990 1.877 1.00 15.59 91 ARG A CA 1
ATOM 670 C C . ARG A 1 93 ? 8.772 28.920 3.385 1.00 14.91 91 ARG A C 1
ATOM 671 O O . ARG A 1 93 ? 9.191 29.808 4.126 1.00 13.68 91 ARG A O 1
ATOM 679 N N . LEU A 1 94 ? 8.119 27.856 3.837 1.00 13.03 92 LEU A N 1
ATOM 680 C CA . LEU A 1 94 ? 7.823 27.703 5.259 1.00 13.88 92 LEU A CA 1
ATOM 681 C C . LEU A 1 94 ? 9.069 27.552 6.122 1.00 12.65 92 LEU A C 1
ATOM 682 O O . LEU A 1 94 ? 9.110 28.042 7.252 1.00 12.11 92 LEU A O 1
ATOM 687 N N . ALA A 1 95 ? 10.085 26.877 5.597 1.00 12.59 93 ALA A N 1
ATOM 688 C CA . ALA A 1 95 ? 11.319 26.678 6.355 1.00 12.75 93 ALA A CA 1
ATOM 689 C C . ALA A 1 95 ? 12.050 27.998 6.598 1.00 14.89 93 ALA A C 1
ATOM 690 O O . ALA A 1 95 ? 12.407 28.318 7.731 1.00 14.31 93 ALA A O 1
ATOM 692 N N . ARG A 1 96 ? 12.266 28.763 5.531 1.00 15.90 94 ARG A N 1
ATOM 693 C CA . ARG A 1 96 ? 12.964 30.043 5.638 1.00 17.14 94 ARG A CA 1
ATOM 694 C C . ARG A 1 96 ? 12.187 31.038 6.491 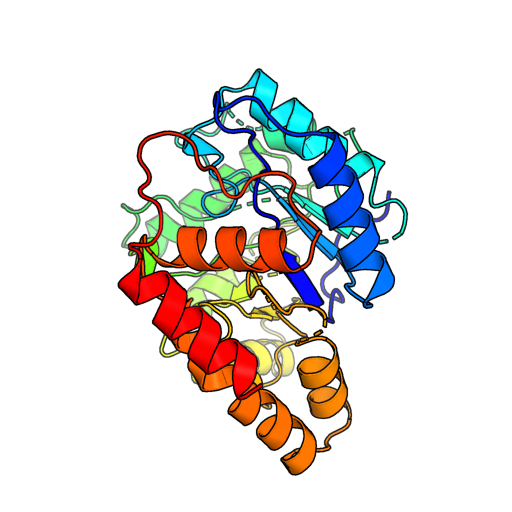1.00 16.25 94 ARG A C 1
ATOM 695 O O . ARG A 1 96 ? 12.770 31.783 7.281 1.00 16.11 94 ARG A O 1
ATOM 703 N N . LEU A 1 97 ? 10.869 31.045 6.326 1.00 16.17 95 LEU A N 1
ATOM 704 C CA . LEU A 1 97 ? 10.006 31.940 7.088 1.00 16.86 95 LEU A CA 1
ATOM 705 C C . LEU A 1 97 ? 10.118 31.626 8.573 1.00 16.48 95 LEU A C 1
ATOM 706 O O . LEU A 1 97 ? 10.244 32.529 9.413 1.00 15.35 95 LEU A O 1
ATOM 711 N N . SER A 1 98 ? 10.070 30.337 8.887 1.00 13.98 96 SER A N 1
ATOM 712 C CA . SER A 1 98 ? 10.158 29.879 10.266 1.00 14.02 96 SER A CA 1
ATOM 713 C C . SER A 1 98 ? 11.500 30.244 10.882 1.00 12.96 96 SER A C 1
ATOM 714 O O . SER A 1 98 ? 11.561 30.702 12.022 1.00 13.96 96 SER A O 1
ATOM 725 N N . ASP A 1 100 ? 13.570 32.682 9.900 1.00 16.35 98 ASP A N 1
ATOM 726 C CA . ASP A 1 100 ? 13.666 34.134 10.048 1.00 18.18 98 ASP A CA 1
ATOM 727 C C . ASP A 1 100 ? 12.863 34.594 11.261 1.00 17.12 98 ASP A C 1
ATOM 728 O O . ASP A 1 100 ? 13.209 35.584 11.909 1.00 17.45 98 ASP A O 1
ATOM 733 N N . ALA A 1 101 ? 11.790 33.869 11.561 1.00 15.52 99 ALA A N 1
ATOM 734 C CA . ALA A 1 101 ? 10.925 34.193 12.690 1.00 15.55 99 ALA A CA 1
ATOM 735 C C . ALA A 1 101 ? 11.572 33.862 14.032 1.00 14.99 99 ALA A C 1
ATOM 736 O O . ALA A 1 101 ? 11.240 34.473 15.053 1.00 13.27 99 ALA A O 1
ATOM 738 N N . GLY A 1 102 ? 12.484 32.889 14.031 1.00 13.43 100 GLY A N 1
ATOM 739 C CA . GLY A 1 102 ? 13.161 32.511 15.261 1.00 12.19 100 GLY A CA 1
ATOM 740 C C . GLY A 1 102 ? 13.127 31.029 15.592 1.00 11.38 100 GLY A C 1
ATOM 741 O O . GLY A 1 102 ? 13.492 30.625 16.702 1.00 10.50 100 GLY A O 1
ATOM 742 N N . ALA A 1 103 ? 12.697 30.209 14.640 1.00 10.22 101 ALA A N 1
ATOM 743 C CA . ALA A 1 103 ? 12.634 28.769 14.872 1.00 9.07 101 ALA A CA 1
ATOM 744 C C . ALA A 1 103 ? 14.027 28.195 15.111 1.00 10.44 101 ALA A C 1
ATOM 745 O O . ALA A 1 103 ? 15.025 28.736 14.625 1.00 9.51 101 ALA A O 1
ATOM 747 N N . ALA A 1 104 ? 14.089 27.107 15.875 1.00 9.61 102 ALA A N 1
ATOM 748 C CA . ALA A 1 104 ? 15.357 26.451 16.158 1.00 9.64 102 ALA A CA 1
ATOM 749 C C . ALA A 1 104 ? 15.733 25.544 14.984 1.00 9.41 102 ALA A C 1
ATOM 750 O O . ALA A 1 104 ? 16.911 25.282 14.735 1.00 10.36 102 ALA A O 1
ATOM 752 N N . GLY A 1 105 ? 14.719 25.078 14.262 1.00 9.96 103 GLY A N 1
ATOM 753 C CA . GLY A 1 105 ? 14.949 24.206 13.124 1.00 9.30 103 GLY A CA 1
ATOM 754 C C . GLY A 1 105 ? 13.639 23.689 12.566 1.00 9.86 103 GLY A C 1
ATOM 755 O O . GLY A 1 105 ? 12.567 24.074 13.035 1.00 10.79 103 GLY A O 1
ATOM 756 N N . VAL A 1 106 ? 13.717 22.810 11.571 1.00 8.98 104 VAL A N 1
ATOM 757 C CA . VAL A 1 106 ? 12.518 22.258 10.951 1.00 9.47 104 VAL A CA 1
ATOM 758 C C . VAL A 1 106 ? 12.537 20.732 10.907 1.00 9.12 104 VAL A C 1
ATOM 759 O O . VAL A 1 106 ? 13.590 20.110 11.050 1.00 7.42 104 VAL A O 1
ATOM 771 N N . ILE A 1 108 ? 11.465 17.191 8.738 1.00 9.67 106 ILE A N 1
ATOM 772 C CA . ILE A 1 108 ? 11.142 16.700 7.406 1.00 8.77 106 ILE A CA 1
ATOM 773 C C . ILE A 1 108 ? 10.865 15.206 7.401 1.00 9.71 106 ILE A C 1
ATOM 774 O O . ILE A 1 108 ? 11.692 14.401 7.849 1.00 8.34 106 ILE A O 1
ATOM 779 N N . ALA A 1 109 ? 9.689 14.848 6.901 1.00 10.21 107 ALA A N 1
ATOM 780 C CA . ALA A 1 109 ? 9.283 13.455 6.791 1.00 11.05 107 ALA A CA 1
ATOM 781 C C . ALA A 1 109 ? 9.325 13.134 5.304 1.00 12.69 107 ALA A C 1
ATOM 782 O O . ALA A 1 109 ? 9.159 14.020 4.469 1.00 13.05 107 ALA A O 1
ATOM 784 N N . PRO A 1 110 ? 9.555 11.865 4.951 1.00 12.96 108 PRO A N 1
ATOM 785 C CA . PRO A 1 110 ? 9.607 11.505 3.534 1.00 13.19 108 PRO A CA 1
ATOM 786 C C . PRO A 1 110 ? 8.220 11.271 2.948 1.00 15.10 108 PRO A C 1
ATOM 787 O O . PRO A 1 110 ? 7.277 10.948 3.674 1.00 14.12 108 PRO A O 1
ATOM 791 N N . PRO A 1 111 ? 8.069 11.464 1.630 1.00 15.28 109 PRO A N 1
ATOM 792 C CA . PRO A 1 111 ? 6.754 11.227 1.028 1.00 15.34 109 PRO A CA 1
ATOM 793 C C . PRO A 1 111 ? 6.476 9.728 1.179 1.00 16.50 109 PRO A C 1
ATOM 794 O O . PRO A 1 111 ? 7.403 8.920 1.196 1.00 14.17 109 PRO A O 1
ATOM 798 N N . PRO A 1 112 ? 5.199 9.339 1.280 1.00 17.96 110 PRO A N 1
ATOM 799 C CA . PRO A 1 112 ? 4.814 7.931 1.442 1.00 20.31 110 PRO A CA 1
ATOM 800 C C . PRO A 1 112 ? 5.180 6.937 0.337 1.00 21.52 110 PRO A C 1
ATOM 801 O O . PRO A 1 112 ? 5.094 5.727 0.547 1.00 22.61 110 PRO A O 1
ATOM 805 N N . SER A 1 113 ? 5.609 7.433 -0.818 1.00 22.50 111 SER A N 1
ATOM 806 C CA . SER A 1 113 ? 5.941 6.555 -1.939 1.00 23.92 111 SER A CA 1
ATOM 807 C C . SER A 1 113 ? 7.366 6.007 -1.990 1.00 23.08 111 SER A C 1
ATOM 808 O O . SER A 1 113 ? 7.620 5.019 -2.676 1.00 24.17 111 SER A O 1
ATOM 811 N N . LEU A 1 114 ? 8.292 6.636 -1.275 1.00 21.99 112 LEU A N 1
ATOM 812 C CA . LEU A 1 114 ? 9.685 6.193 -1.285 1.00 22.55 112 LEU A CA 1
ATOM 813 C C . LEU A 1 114 ? 9.864 4.764 -0.768 1.00 23.12 112 LEU A C 1
ATOM 814 O O . LEU A 1 114 ? 9.430 4.430 0.337 1.00 22.10 112 LEU A O 1
ATOM 819 N N . ARG A 1 115 ? 10.509 3.920 -1.568 1.00 23.22 113 ARG A N 1
ATOM 820 C CA . ARG A 1 115 ? 10.733 2.533 -1.170 1.00 24.95 113 ARG A CA 1
ATOM 821 C C . ARG A 1 115 ? 12.209 2.146 -1.118 1.00 23.10 113 ARG A C 1
ATOM 822 O O . ARG A 1 115 ? 12.709 1.707 -0.078 1.00 24.72 113 ARG A O 1
ATOM 830 N N . THR A 1 116 ? 12.913 2.308 -2.234 1.00 19.60 114 THR A N 1
ATOM 831 C CA . THR A 1 116 ? 14.323 1.944 -2.276 1.00 17.91 114 THR A CA 1
ATOM 832 C C . THR A 1 116 ? 15.144 2.908 -1.433 1.00 17.92 114 THR A C 1
ATOM 833 O O . THR A 1 116 ? 14.779 4.072 -1.261 1.00 17.08 114 THR A O 1
ATOM 837 N N . ASP A 1 117 ? 16.251 2.415 -0.895 1.00 17.87 115 ASP A N 1
ATOM 838 C CA . ASP A 1 117 ? 17.106 3.251 -0.070 1.00 18.79 115 ASP A CA 1
ATOM 839 C C . ASP A 1 117 ? 17.707 4.355 -0.936 1.00 17.98 115 ASP A C 1
ATOM 840 O O . ASP A 1 117 ? 18.068 5.426 -0.446 1.00 16.26 115 ASP A O 1
ATOM 845 N N . GLU A 1 118 ? 17.788 4.085 -2.234 1.00 17.17 116 GLU A N 1
ATOM 846 C CA . GLU A 1 118 ? 18.314 5.036 -3.204 1.00 16.87 116 GLU A CA 1
ATOM 847 C C . GLU A 1 118 ? 17.352 6.226 -3.275 1.00 15.71 116 GLU A C 1
ATOM 848 O O . GLU A 1 118 ? 17.769 7.384 -3.257 1.00 14.34 116 GLU A O 1
ATOM 854 N N . GLN A 1 119 ? 16.058 5.932 -3.358 1.00 11.14 117 GLN A N 1
ATOM 855 C CA . GLN A 1 119 ? 15.053 6.988 -3.427 1.00 11.73 117 GLN A CA 1
ATOM 856 C C . GLN A 1 119 ? 15.011 7.792 -2.132 1.00 9.66 117 GLN A C 1
ATOM 857 O O . GLN A 1 119 ? 14.805 9.003 -2.151 1.00 10.20 117 GLN A O 1
ATOM 863 N N . ILE A 1 120 ? 15.189 7.110 -1.007 1.00 7.14 118 ILE A N 1
ATOM 864 C CA . ILE A 1 120 ? 15.164 7.776 0.292 1.00 8.43 118 ILE A CA 1
ATOM 865 C C . ILE A 1 120 ? 16.320 8.757 0.463 1.00 7.47 118 ILE A C 1
ATOM 866 O O . ILE A 1 120 ? 16.103 9.926 0.781 1.00 6.93 118 ILE A O 1
ATOM 871 N N . THR A 1 121 ? 17.550 8.303 0.239 1.00 9.11 119 THR A N 1
ATOM 872 C CA . THR A 1 121 ? 18.690 9.197 0.403 1.00 9.83 119 THR A CA 1
ATOM 873 C C . THR A 1 121 ? 18.649 10.340 -0.604 1.00 11.53 119 THR A C 1
ATOM 874 O O . THR A 1 121 ? 19.003 11.474 -0.280 1.00 11.42 119 THR A O 1
ATOM 878 N N . THR A 1 122 ? 18.203 10.055 -1.823 1.00 11.84 120 THR A N 1
ATOM 879 C CA . THR A 1 122 ? 18.119 11.099 -2.831 1.00 12.32 120 THR A CA 1
ATOM 880 C C . THR A 1 122 ? 17.110 12.170 -2.432 1.00 12.69 120 THR A C 1
ATOM 881 O O . THR A 1 122 ? 17.379 13.363 -2.571 1.00 11.56 120 THR A O 1
ATOM 885 N N . TYR A 1 123 ? 15.951 11.747 -1.936 1.00 11.67 121 TYR A N 1
ATOM 886 C CA . TYR A 1 123 ? 14.925 12.700 -1.540 1.00 11.77 121 TYR A CA 1
ATOM 887 C C . TYR A 1 123 ? 15.447 13.716 -0.532 1.00 12.17 121 TYR A C 1
ATOM 888 O O . TYR A 1 123 ? 15.255 14.924 -0.689 1.00 11.74 121 TYR A O 1
ATOM 897 N N . PHE A 1 124 ? 16.102 13.227 0.511 1.00 11.55 122 PHE A N 1
ATOM 898 C CA . PHE A 1 124 ? 16.605 14.125 1.530 1.00 13.29 122 PHE A CA 1
ATOM 899 C C . PHE A 1 124 ? 17.719 15.048 1.065 1.00 13.18 122 PHE A C 1
ATOM 900 O O . PHE A 1 124 ? 17.855 16.153 1.583 1.00 13.39 122 PHE A O 1
ATOM 908 N N . ARG A 1 125 ? 18.496 14.621 0.075 1.00 13.51 123 ARG A N 1
ATOM 909 C CA . ARG A 1 125 ? 19.543 15.491 -0.451 1.00 14.70 123 ARG A CA 1
ATOM 910 C C . ARG A 1 125 ? 18.837 16.618 -1.210 1.00 14.19 123 ARG A C 1
ATOM 911 O O . ARG A 1 125 ? 19.283 17.763 -1.203 1.00 14.38 123 ARG A O 1
ATOM 919 N N . GLN A 1 126 ? 17.727 16.290 -1.863 1.00 14.41 124 GLN A N 1
ATOM 920 C CA . GLN A 1 126 ? 16.975 17.299 -2.603 1.00 13.74 124 GLN A CA 1
ATOM 921 C C . GLN A 1 126 ? 16.253 18.204 -1.612 1.00 13.58 124 GLN A C 1
ATOM 922 O O . GLN A 1 126 ? 16.121 19.410 -1.835 1.00 13.25 124 GLN A O 1
ATOM 928 N N . ALA A 1 127 ? 15.790 17.609 -0.516 1.00 13.21 125 ALA A N 1
ATOM 929 C CA . ALA A 1 127 ? 15.076 18.343 0.523 1.00 12.81 125 ALA A CA 1
ATOM 930 C C . ALA A 1 127 ? 15.977 19.381 1.188 1.00 12.73 125 ALA A C 1
ATOM 931 O O . ALA A 1 127 ? 15.567 20.523 1.384 1.00 13.38 125 ALA A O 1
ATOM 933 N N . THR A 1 128 ? 17.204 18.990 1.529 1.00 11.84 126 THR A N 1
ATOM 934 C CA . THR A 1 128 ? 18.132 19.925 2.162 1.00 13.49 126 THR A CA 1
ATOM 935 C C . THR A 1 128 ? 18.583 21.006 1.183 1.00 13.67 126 THR A C 1
ATOM 936 O O . THR A 1 128 ? 18.839 22.147 1.574 1.00 14.12 126 THR A O 1
ATOM 940 N N . GLU A 1 129 ? 18.683 20.649 -0.092 1.00 15.25 127 GLU A N 1
ATOM 941 C CA . GLU A 1 129 ? 19.083 21.618 -1.104 1.00 17.34 127 GLU A CA 1
ATOM 942 C C . GLU A 1 129 ? 17.990 22.678 -1.189 1.00 17.47 127 GLU A C 1
ATOM 943 O O . GLU A 1 129 ? 18.262 23.856 -1.424 1.00 17.35 127 GLU A O 1
ATOM 949 N N . ALA A 1 130 ? 16.751 22.244 -0.973 1.00 16.87 128 ALA A N 1
ATOM 950 C CA . ALA A 1 130 ? 15.592 23.124 -1.022 1.00 19.19 128 ALA A CA 1
ATOM 951 C C . ALA A 1 130 ? 15.517 24.132 0.125 1.00 19.21 128 ALA A C 1
ATOM 952 O O . ALA A 1 130 ? 15.343 25.328 -0.110 1.00 20.57 128 ALA A O 1
ATOM 954 N N . ILE A 1 131 ? 15.639 23.656 1.360 1.00 18.72 129 ILE A N 1
ATOM 955 C CA . ILE A 1 131 ? 15.559 24.542 2.519 1.00 19.11 129 ILE A CA 1
ATOM 956 C C . ILE A 1 131 ? 16.863 25.269 2.829 1.00 18.45 129 ILE A C 1
ATOM 957 O O . ILE A 1 131 ? 16.859 26.267 3.548 1.00 18.11 129 ILE A O 1
ATOM 962 N N . GLY A 1 132 ? 17.971 24.766 2.291 1.00 18.39 130 GLY A N 1
ATOM 963 C CA . GLY A 1 132 ? 19.265 25.378 2.538 1.00 18.59 130 GLY A CA 1
ATOM 964 C C . GLY A 1 132 ? 20.064 24.542 3.519 1.00 20.09 130 GLY A C 1
ATOM 965 O O . GLY A 1 132 ? 19.527 24.091 4.530 1.00 17.58 130 GLY A O 1
ATOM 966 N N . ASP A 1 133 ? 21.344 24.330 3.231 1.00 22.49 131 ASP A N 1
ATOM 967 C CA . ASP A 1 133 ? 22.194 23.521 4.107 1.00 26.59 131 ASP A CA 1
ATOM 968 C C . ASP A 1 133 ? 22.483 24.173 5.457 1.00 26.72 131 ASP A C 1
ATOM 969 O O . ASP A 1 133 ? 23.087 23.559 6.336 1.00 28.58 131 ASP A O 1
ATOM 974 N N . ASP A 1 134 ? 22.046 25.415 5.621 1.00 26.95 132 ASP A N 1
ATOM 975 C CA . ASP A 1 134 ? 22.270 26.148 6.858 1.00 25.94 132 ASP A CA 1
ATOM 976 C C . ASP A 1 134 ? 21.140 25.952 7.865 1.00 23.26 132 ASP A C 1
ATOM 977 O O . ASP A 1 134 ? 21.241 26.377 9.015 1.00 24.81 132 ASP A O 1
ATOM 982 N N . VAL A 1 135 ? 20.066 25.306 7.430 1.00 18.70 133 VAL A N 1
ATOM 983 C CA . VAL A 1 135 ? 18.913 25.084 8.289 1.00 14.71 133 VAL A CA 1
ATOM 984 C C . VAL A 1 135 ? 18.968 23.762 9.055 1.00 12.97 133 VAL A C 1
ATOM 985 O O . VAL A 1 135 ? 18.972 22.685 8.455 1.00 9.64 133 VAL A O 1
ATOM 989 N N . PRO A 1 136 ? 19.023 23.830 10.398 1.00 10.77 134 PRO A N 1
ATOM 990 C CA . PRO A 1 136 ? 19.071 22.616 11.219 1.00 10.06 134 PRO A CA 1
ATOM 991 C C . PRO A 1 136 ? 17.759 21.875 11.008 1.00 9.46 134 PRO A C 1
ATOM 992 O O . PRO A 1 136 ? 16.696 22.496 11.006 1.00 6.79 134 PRO A O 1
ATOM 996 N N . TRP A 1 137 ? 17.807 20.562 10.822 1.00 8.99 135 TRP A N 1
ATOM 997 C CA . TRP A 1 137 ? 16.558 19.848 10.625 1.00 8.23 135 TRP A CA 1
ATOM 998 C C . TRP A 1 137 ? 16.471 18.512 11.335 1.00 8.33 135 TRP A C 1
ATOM 999 O O . TRP A 1 137 ? 17.477 17.951 11.782 1.00 8.78 135 TRP A O 1
ATOM 1010 N N . VAL A 1 138 ? 15.241 18.024 11.435 1.00 7.44 136 VAL A N 1
ATOM 1011 C CA . VAL A 1 138 ? 14.923 16.773 12.105 1.00 7.79 136 VAL A CA 1
ATOM 1012 C C . VAL A 1 138 ? 14.365 15.747 11.128 1.00 6.98 136 VAL A C 1
ATOM 1013 O O . VAL A 1 138 ? 13.421 16.031 10.389 1.00 9.07 136 VAL A O 1
ATOM 1017 N N . LEU A 1 139 ? 14.957 14.558 11.132 1.00 6.36 137 LEU A N 1
ATOM 1018 C CA . LEU A 1 139 ? 14.516 13.473 10.258 1.00 7.14 137 LEU A CA 1
ATOM 1019 C C . LEU A 1 139 ? 13.416 12.688 10.970 1.00 5.86 137 LEU A C 1
ATOM 1020 O O . LEU A 1 139 ? 13.652 12.116 12.036 1.00 6.85 137 LEU A O 1
ATOM 1025 N N . GLN A 1 140 ? 12.215 12.669 10.397 1.00 6.55 138 GLN A N 1
ATOM 1026 C CA . GLN A 1 140 ? 11.113 11.929 11.008 1.00 7.04 138 GLN A CA 1
ATOM 1027 C C . GLN A 1 140 ? 11.006 10.520 10.428 1.00 7.69 138 GLN A C 1
ATOM 1028 O O . GLN A 1 140 ? 10.818 10.343 9.224 1.00 6.43 138 GLN A O 1
ATOM 1034 N N . ASP A 1 141 ? 11.129 9.528 11.305 1.00 7.59 139 ASP A N 1
ATOM 1035 C CA . ASP A 1 141 ? 11.071 8.111 10.945 1.00 8.45 139 ASP A CA 1
ATOM 1036 C C . ASP A 1 141 ? 9.839 7.509 11.626 1.00 8.98 139 ASP A C 1
ATOM 1037 O O . ASP A 1 141 ? 9.896 7.092 12.781 1.00 8.40 139 ASP A O 1
ATOM 1042 N N . TYR A 1 142 ? 8.731 7.458 10.894 1.00 10.22 140 TYR A N 1
ATOM 1043 C CA . TYR A 1 142 ? 7.464 6.971 11.435 1.00 10.97 140 TYR A CA 1
ATOM 1044 C C . TYR A 1 142 ? 6.743 6.092 10.413 1.00 11.78 140 TYR A C 1
ATOM 1045 O O . TYR A 1 142 ? 5.735 6.495 9.830 1.00 11.28 140 TYR A O 1
ATOM 1054 N N . PRO A 1 143 ? 7.247 4.868 10.197 1.00 11.14 141 PRO A N 1
ATOM 1055 C CA . PRO A 1 143 ? 6.686 3.899 9.250 1.00 11.63 141 PRO A CA 1
ATOM 1056 C C . PRO A 1 143 ? 5.189 3.641 9.415 1.00 10.61 141 PRO A C 1
ATOM 1057 O O . PRO A 1 143 ? 4.460 3.523 8.431 1.00 12.00 141 PRO A O 1
ATOM 1061 N N . LEU A 1 144 ? 4.740 3.541 10.660 1.00 10.86 142 LEU A N 1
ATOM 1062 C CA . LEU A 1 144 ? 3.335 3.268 10.936 1.00 12.05 142 LEU A CA 1
ATOM 1063 C C . LEU A 1 144 ? 2.367 4.137 10.136 1.00 12.73 142 LEU A C 1
ATOM 1064 O O . LEU A 1 144 ? 1.364 3.647 9.626 1.00 13.12 142 LEU A O 1
ATOM 1069 N N . THR A 1 145 ? 2.663 5.426 10.023 1.00 12.13 143 THR A N 1
ATOM 1070 C CA . THR A 1 145 ? 1.776 6.331 9.307 1.00 14.34 143 THR A CA 1
ATOM 1071 C C . THR A 1 145 ? 2.301 6.791 7.954 1.00 14.03 143 THR A C 1
ATOM 1072 O O . THR A 1 145 ? 1.521 7.161 7.070 1.00 14.70 143 THR A O 1
ATOM 1076 N N . LEU A 1 146 ? 3.617 6.768 7.791 1.00 11.92 144 LEU A N 1
ATOM 1077 C CA . LEU A 1 146 ? 4.230 7.224 6.551 1.00 13.77 144 LEU A CA 1
ATOM 1078 C C . LEU A 1 146 ? 4.626 6.121 5.568 1.00 13.70 144 LEU A C 1
ATOM 1079 O O . LEU A 1 146 ? 5.036 6.410 4.442 1.00 14.42 144 LEU A O 1
ATOM 1084 N N . SER A 1 147 ? 4.507 4.865 5.995 1.00 13.19 145 SER A N 1
ATOM 1085 C CA . SER A 1 147 ? 4.827 3.712 5.154 1.00 13.93 145 SER A CA 1
ATOM 1086 C C . SER A 1 147 ? 6.314 3.496 4.906 1.00 14.13 145 SER A C 1
ATOM 1087 O O . SER A 1 147 ? 6.790 2.366 4.934 1.00 14.32 145 SER A O 1
ATOM 1090 N N . VAL A 1 148 ? 7.048 4.573 4.656 1.00 12.75 146 VAL A N 1
ATOM 1091 C CA . VAL A 1 148 ? 8.477 4.454 4.390 1.00 14.05 146 VAL A CA 1
ATOM 1092 C C . VAL A 1 148 ? 9.238 3.801 5.542 1.00 14.20 146 VAL A C 1
ATOM 1093 O O . VAL A 1 148 ? 8.993 4.096 6.710 1.00 12.76 146 VAL A O 1
ATOM 1097 N N . VAL A 1 149 ? 10.158 2.905 5.204 1.00 12.17 147 VAL A N 1
ATOM 1098 C CA . VAL A 1 149 ? 10.969 2.236 6.211 1.00 10.81 147 VAL A CA 1
ATOM 1099 C C . VAL A 1 149 ? 12.429 2.599 5.955 1.00 11.98 147 VAL A C 1
ATOM 1100 O O . VAL A 1 149 ? 12.909 2.502 4.825 1.00 8.79 147 VAL A O 1
ATOM 1112 N N . THR A 1 151 ? 16.375 1.872 7.288 1.00 9.67 149 THR A N 1
ATOM 1113 C CA . THR A 1 151 ? 17.272 1.077 8.125 1.00 9.28 149 THR A CA 1
ATOM 1114 C C . THR A 1 151 ? 18.254 2.011 8.818 1.00 9.71 149 THR A C 1
ATOM 1115 O O . THR A 1 151 ? 18.439 3.152 8.395 1.00 7.07 149 THR A O 1
ATOM 1119 N N . PRO A 1 152 ? 18.881 1.547 9.909 1.00 10.16 150 PRO A N 1
ATOM 1120 C CA . PRO A 1 152 ? 19.847 2.379 10.627 1.00 10.20 150 PRO A CA 1
ATOM 1121 C C . PRO A 1 152 ? 20.938 2.886 9.686 1.00 10.67 150 PRO A C 1
ATOM 1122 O O . PRO A 1 152 ? 21.369 4.027 9.796 1.00 10.66 150 PRO A O 1
ATOM 1126 N N . LYS A 1 153 ? 21.373 2.036 8.757 1.00 11.30 151 LYS A N 1
ATOM 1127 C CA . LYS A 1 153 ? 22.407 2.422 7.794 1.00 11.47 151 LYS A CA 1
ATOM 1128 C C . LYS A 1 153 ? 21.914 3.528 6.866 1.00 10.39 151 LYS A C 1
ATOM 1129 O O . LYS A 1 153 ? 22.681 4.419 6.482 1.00 10.02 151 LYS A O 1
ATOM 1135 N N . VAL A 1 154 ? 20.638 3.469 6.494 1.00 10.04 152 VAL A N 1
ATOM 1136 C CA . VAL A 1 154 ? 20.064 4.492 5.624 1.00 9.53 152 VAL A CA 1
ATOM 1137 C C . VAL A 1 154 ? 19.996 5.800 6.403 1.00 9.15 152 VAL A C 1
ATOM 1138 O O . VAL A 1 154 ? 20.287 6.875 5.873 1.00 8.14 152 VAL A O 1
ATOM 1142 N N . ILE A 1 155 ? 19.604 5.706 7.669 1.00 8.73 153 ILE A N 1
ATOM 1143 C CA . ILE A 1 155 ? 19.526 6.887 8.510 1.00 9.32 153 ILE A CA 1
ATOM 1144 C C . ILE A 1 155 ? 20.920 7.493 8.629 1.00 7.48 153 ILE A C 1
ATOM 1145 O O . ILE A 1 155 ? 21.089 8.702 8.478 1.00 9.15 153 ILE A O 1
ATOM 1150 N N . ARG A 1 156 ? 21.916 6.647 8.888 1.00 7.71 154 ARG A N 1
ATOM 1151 C CA . ARG A 1 156 ? 23.292 7.117 9.019 1.00 8.74 154 ARG A CA 1
ATOM 1152 C C . ARG A 1 156 ? 23.745 7.866 7.769 1.00 9.76 154 ARG A C 1
ATOM 1153 O O . ARG A 1 156 ? 24.387 8.917 7.860 1.00 8.82 154 ARG A O 1
ATOM 1161 N N . GLN A 1 157 ? 23.411 7.321 6.604 1.00 9.96 155 GLN A N 1
ATOM 1162 C CA . GLN A 1 157 ? 23.774 7.946 5.339 1.00 10.97 155 GLN A CA 1
ATOM 1163 C C . GLN A 1 157 ? 23.100 9.306 5.176 1.00 9.35 155 GLN A C 1
ATOM 1164 O O . GLN A 1 157 ? 23.740 10.280 4.776 1.00 9.84 155 GLN A O 1
ATOM 1170 N N . ILE A 1 158 ? 21.807 9.368 5.482 1.00 9.09 156 ILE A N 1
ATOM 1171 C CA . ILE A 1 158 ? 21.054 10.616 5.376 1.00 9.38 156 ILE A CA 1
ATOM 1172 C C . ILE A 1 158 ? 21.710 11.698 6.224 1.00 8.32 156 ILE A C 1
ATOM 1173 O O . ILE A 1 158 ? 21.890 12.834 5.777 1.00 8.21 156 ILE A O 1
ATOM 1178 N N . VAL A 1 159 ? 22.061 11.339 7.453 1.00 9.56 157 VAL A N 1
ATOM 1179 C CA . VAL A 1 159 ? 22.686 12.283 8.372 1.00 8.79 157 VAL A CA 1
ATOM 1180 C C . VAL A 1 159 ? 24.071 12.721 7.901 1.00 9.16 157 VAL A C 1
ATOM 1181 O O . VAL A 1 159 ? 24.363 13.919 7.831 1.00 9.75 157 VAL A O 1
ATOM 1193 N N . ASP A 1 161 ? 25.287 12.580 4.955 1.00 14.14 159 ASP A N 1
ATOM 1194 C CA . ASP A 1 161 ? 25.215 13.222 3.640 1.00 15.46 159 ASP A CA 1
ATOM 1195 C C . ASP A 1 161 ? 24.819 14.690 3.817 1.00 15.16 159 ASP A C 1
ATOM 1196 O O . ASP A 1 161 ? 25.065 15.523 2.944 1.00 14.46 159 ASP A O 1
ATOM 1201 N N . SER A 1 162 ? 24.202 14.995 4.953 1.00 14.21 160 SER A N 1
ATOM 1202 C CA . SER A 1 162 ? 23.733 16.348 5.233 1.00 12.80 160 SER A CA 1
ATOM 1203 C C . SER A 1 162 ? 24.699 17.220 6.022 1.00 13.18 160 SER A C 1
ATOM 1204 O O . SER A 1 162 ? 25.534 16.742 6.791 1.00 12.72 160 SER A O 1
ATOM 1207 N N . ALA A 1 163 ? 24.555 18.522 5.837 1.00 12.88 161 ALA A N 1
ATOM 1208 C CA . ALA A 1 163 ? 25.389 19.474 6.536 1.00 12.08 161 ALA A CA 1
ATOM 1209 C C . ALA A 1 163 ? 24.757 19.778 7.887 1.00 12.40 161 ALA A C 1
ATOM 1210 O O . ALA A 1 163 ? 25.463 20.009 8.867 1.00 12.04 161 ALA A O 1
ATOM 1212 N N . SER A 1 164 ? 23.425 19.724 7.943 1.00 11.19 162 SER A N 1
ATOM 1213 C CA . SER A 1 164 ? 22.716 20.087 9.164 1.00 11.33 162 SER A CA 1
ATOM 1214 C C . SER A 1 164 ? 21.599 19.205 9.737 1.00 10.51 162 SER A C 1
ATOM 1215 O O . SER A 1 164 ? 20.712 19.722 10.415 1.00 9.20 162 SER A O 1
ATOM 1218 N N . CYS A 1 165 ? 21.598 17.902 9.469 1.00 8.38 163 CYS A N 1
ATOM 1219 C CA . CYS A 1 165 ? 20.569 17.079 10.101 1.00 9.71 163 CYS A CA 1
ATOM 1220 C C . CYS A 1 165 ? 21.120 16.859 11.509 1.00 9.52 163 CYS A C 1
ATOM 1221 O O . CYS A 1 165 ? 22.153 16.213 11.682 1.00 9.90 163 CYS A O 1
ATOM 1224 N N . VAL A 1 166 ? 20.439 17.401 12.511 1.00 7.90 164 VAL A N 1
ATOM 1225 C CA . VAL A 1 166 ? 20.912 17.296 13.887 1.00 7.31 164 VAL A CA 1
ATOM 1226 C C . VAL A 1 166 ? 20.105 16.363 14.776 1.00 8.55 164 VAL A C 1
ATOM 1227 O O . VAL A 1 166 ? 20.514 16.067 15.898 1.00 6.80 164 VAL A O 1
ATOM 1239 N N . LEU A 1 168 ? 16.993 12.935 15.018 1.00 9.16 166 LEU A N 1
ATOM 1240 C CA . LEU A 1 168 ? 16.131 11.912 14.467 1.00 8.17 166 LEU A CA 1
ATOM 1241 C C . LEU A 1 168 ? 14.926 11.852 15.392 1.00 8.19 166 LEU A C 1
ATOM 1242 O O . LEU A 1 168 ? 15.089 11.756 16.615 1.00 8.66 166 LEU A O 1
ATOM 1247 N N . LYS A 1 169 ? 13.725 11.956 14.829 1.00 8.97 167 LYS A N 1
ATOM 1248 C CA . LYS A 1 169 ? 12.531 11.809 15.644 1.00 8.54 167 LYS A CA 1
ATOM 1249 C C . LYS A 1 169 ? 12.243 10.337 15.431 1.00 8.23 167 LYS A C 1
ATOM 1250 O O . LYS A 1 169 ? 11.718 9.939 14.389 1.00 9.18 167 LYS A O 1
ATOM 1256 N N . HIS A 1 170 ? 12.627 9.540 16.415 1.00 8.06 168 HIS A N 1
ATOM 1257 C CA . HIS A 1 170 ? 12.479 8.091 16.381 1.00 9.16 168 HIS A CA 1
ATOM 1258 C C . HIS A 1 170 ? 11.071 7.592 16.685 1.00 8.92 168 HIS A C 1
ATOM 1259 O O . HIS A 1 170 ? 10.605 7.668 17.824 1.00 9.11 168 HIS A O 1
ATOM 1266 N N . GLU A 1 171 ? 10.400 7.067 15.665 1.00 7.68 169 GLU A N 1
ATOM 1267 C CA . GLU A 1 171 ? 9.048 6.554 15.838 1.00 8.05 169 GLU A CA 1
ATOM 1268 C C . GLU A 1 171 ? 8.869 5.152 15.248 1.00 8.32 169 GLU A C 1
ATOM 1269 O O . GLU A 1 171 ? 7.741 4.680 15.080 1.00 6.50 169 GLU A O 1
ATOM 1275 N N . ASP A 1 172 ? 9.976 4.484 14.933 1.00 8.17 170 ASP A N 1
ATOM 1276 C CA . ASP A 1 172 ? 9.889 3.138 14.373 1.00 9.04 170 ASP A CA 1
ATOM 1277 C C . ASP A 1 172 ? 9.264 2.211 15.413 1.00 10.03 170 ASP A C 1
ATOM 1278 O O . ASP A 1 172 ? 9.439 2.402 16.623 1.00 9.80 170 ASP A O 1
ATOM 1283 N N . TRP A 1 173 ? 8.552 1.199 14.935 1.00 8.45 171 TRP A N 1
ATOM 1284 C CA . TRP A 1 173 ? 7.853 0.270 15.812 1.00 11.33 171 TRP A CA 1
ATOM 1285 C C . TRP A 1 173 ? 7.740 -1.093 15.130 1.00 11.14 171 TRP A C 1
ATOM 1286 O O . TRP A 1 173 ? 6.961 -1.258 14.187 1.00 10.68 171 TRP A O 1
ATOM 1297 N N . PRO A 1 174 ? 8.515 -2.089 15.594 1.00 10.84 172 PRO A N 1
ATOM 1298 C CA . PRO A 1 174 ? 9.487 -2.052 16.700 1.00 11.51 172 PRO A CA 1
ATOM 1299 C C . PRO A 1 174 ? 10.722 -1.216 16.368 1.00 10.31 172 PRO A C 1
ATOM 1300 O O . PRO A 1 174 ? 11.255 -1.305 15.263 1.00 10.33 172 PRO A O 1
ATOM 1304 N N . GLY A 1 175 ? 11.190 -0.427 17.328 1.00 8.11 173 GLY A N 1
ATOM 1305 C CA . GLY A 1 175 ? 12.356 0.399 17.074 1.00 8.27 173 GLY A CA 1
ATOM 1306 C C . GLY A 1 175 ? 13.409 0.433 18.166 1.00 8.16 173 GLY A C 1
ATOM 1307 O O . GLY A 1 175 ? 14.360 1.204 18.077 1.00 9.10 173 GLY A O 1
ATOM 1308 N N . LEU A 1 176 ? 13.268 -0.394 19.197 1.00 8.26 174 LEU A N 1
ATOM 1309 C CA . LEU A 1 176 ? 14.260 -0.372 20.266 1.00 8.64 174 LEU A CA 1
ATOM 1310 C C . LEU A 1 176 ? 15.666 -0.720 19.771 1.00 8.16 174 LEU A C 1
ATOM 1311 O O . LEU A 1 176 ? 16.637 -0.048 20.130 1.00 7.38 174 LEU A O 1
ATOM 1316 N N . GLU A 1 177 ? 15.783 -1.753 18.937 1.00 7.83 175 GLU A N 1
ATOM 1317 C CA . GLU A 1 177 ? 17.097 -2.150 18.438 1.00 8.62 175 GLU A CA 1
ATOM 1318 C C . GLU A 1 177 ? 17.725 -1.083 17.536 1.00 8.50 175 GLU A C 1
ATOM 1319 O O . GLU A 1 177 ? 18.945 -0.965 17.466 1.00 8.02 175 GLU A O 1
ATOM 1325 N N . LYS A 1 178 ? 16.892 -0.309 16.846 1.00 7.75 176 LYS A N 1
ATOM 1326 C CA . LYS A 1 178 ? 17.396 0.744 15.971 1.00 8.04 176 LYS A CA 1
ATOM 1327 C C . LYS A 1 178 ? 18.176 1.778 16.781 1.00 8.21 176 LYS A C 1
ATOM 1328 O O . LYS A 1 178 ? 19.211 2.272 16.342 1.00 8.91 176 LYS A O 1
ATOM 1334 N N . ILE A 1 179 ? 17.682 2.107 17.968 1.00 6.92 177 ILE A N 1
ATOM 1335 C CA . ILE A 1 179 ? 18.369 3.079 18.801 1.00 7.46 177 ILE A CA 1
ATOM 1336 C C . ILE A 1 179 ? 19.741 2.528 19.164 1.00 8.32 177 ILE A C 1
ATOM 1337 O O . ILE A 1 179 ? 20.752 3.205 19.001 1.00 6.66 177 ILE A O 1
ATOM 1342 N N . THR A 1 180 ? 19.771 1.290 19.646 1.00 7.94 178 THR A N 1
ATOM 1343 C CA . THR A 1 180 ? 21.024 0.648 20.021 1.00 9.24 178 THR A CA 1
ATOM 1344 C C . THR A 1 180 ? 22.010 0.628 18.855 1.00 9.64 178 THR A C 1
ATOM 1345 O O . THR A 1 180 ? 23.187 0.944 19.030 1.00 8.25 178 THR A O 1
ATOM 1349 N N . THR A 1 181 ? 21.530 0.261 17.667 1.00 8.13 179 THR A N 1
ATOM 1350 C CA . THR A 1 181 ? 22.384 0.198 16.481 1.00 7.91 179 THR A CA 1
ATOM 1351 C C . THR A 1 181 ? 22.976 1.569 16.143 1.00 8.49 179 THR A C 1
ATOM 1352 O O . THR A 1 181 ? 24.180 1.688 15.884 1.00 6.17 179 THR A O 1
ATOM 1356 N N . LEU A 1 182 ? 22.135 2.600 16.148 1.00 6.93 180 LEU A N 1
ATOM 1357 C CA . LEU A 1 182 ? 22.595 3.957 15.861 1.00 8.03 180 LEU A CA 1
ATOM 1358 C C . LEU A 1 182 ? 23.628 4.429 16.887 1.00 10.28 180 LEU A C 1
ATOM 1359 O O . LEU A 1 182 ? 24.634 5.047 16.528 1.00 8.43 180 LEU A O 1
ATOM 1364 N N . ARG A 1 183 ? 23.394 4.144 18.165 1.00 9.12 181 ARG A N 1
ATOM 1365 C CA . ARG A 1 183 ? 24.358 4.552 19.182 1.00 9.60 181 ARG A CA 1
ATOM 1366 C C . ARG A 1 183 ? 25.673 3.813 18.943 1.00 10.63 181 ARG A C 1
ATOM 1367 O O . ARG A 1 183 ? 26.758 4.336 19.223 1.00 11.84 181 ARG A O 1
ATOM 1375 N N . GLY A 1 184 ? 25.566 2.602 18.411 1.00 9.81 182 GLY A N 1
ATOM 1376 C CA . GLY A 1 184 ? 26.745 1.807 18.116 1.00 11.57 182 GLY A CA 1
ATOM 1377 C C . GLY A 1 184 ? 27.568 2.426 16.999 1.00 12.87 182 GLY A C 1
ATOM 1378 O O . GLY A 1 184 ? 28.803 2.382 17.029 1.00 11.46 182 GLY A O 1
ATOM 1379 N N . PHE A 1 185 ? 26.888 2.998 16.006 1.00 13.02 183 PHE A N 1
ATOM 1380 C CA . PHE A 1 185 ? 27.575 3.642 14.889 1.00 14.58 183 PHE A CA 1
ATOM 1381 C C . PHE A 1 185 ? 28.365 4.834 15.410 1.00 13.84 183 PHE A C 1
ATOM 1382 O O . PHE A 1 185 ? 29.460 5.127 14.924 1.00 13.60 183 PHE A O 1
ATOM 1390 N N . GLN A 1 186 ? 27.804 5.528 16.394 1.00 13.60 184 GLN A N 1
ATOM 1391 C CA . GLN A 1 186 ? 28.483 6.678 16.975 1.00 14.17 184 GLN A CA 1
ATOM 1392 C C . GLN A 1 186 ? 29.712 6.205 17.741 1.00 15.75 184 GLN A C 1
ATOM 1393 O O . GLN A 1 186 ? 30.763 6.851 17.710 1.00 15.93 184 GLN A O 1
ATOM 1399 N N . LYS A 1 187 ? 29.584 5.067 18.417 1.00 16.97 185 LYS A N 1
ATOM 1400 C CA . LYS A 1 187 ? 30.699 4.507 19.171 1.00 19.02 185 LYS A CA 1
ATOM 1401 C C . LYS A 1 187 ? 31.843 4.101 18.239 1.00 18.56 185 LYS A C 1
ATOM 1402 O O . LYS A 1 187 ? 33.011 4.332 18.556 1.00 18.26 185 LYS A O 1
ATOM 1408 N N . ASP A 1 188 ? 31.514 3.503 17.093 1.00 18.10 186 ASP A N 1
ATOM 1409 C CA . ASP A 1 188 ? 32.551 3.082 16.157 1.00 18.52 186 ASP A CA 1
ATOM 1410 C C . ASP A 1 188 ? 33.049 4.216 15.273 1.00 18.49 186 ASP A C 1
ATOM 1411 O O . ASP A 1 188 ? 33.966 4.026 14.482 1.00 19.33 186 ASP A O 1
ATOM 1416 N N . GLY A 1 189 ? 32.431 5.386 15.394 1.00 17.90 187 GLY A N 1
ATOM 1417 C CA . GLY A 1 189 ? 32.864 6.534 14.613 1.00 17.26 187 GLY A CA 1
ATOM 1418 C C . GLY A 1 189 ? 32.274 6.747 13.230 1.00 17.50 187 GLY A C 1
ATOM 1419 O O . GLY A 1 189 ? 32.681 7.676 12.527 1.00 17.60 187 GLY A O 1
ATOM 1420 N N . SER A 1 190 ? 31.327 5.910 12.824 1.00 14.56 188 SER A N 1
ATOM 1421 C CA . SER A 1 190 ? 30.717 6.064 11.509 1.00 13.70 188 SER A CA 1
ATOM 1422 C C . SER A 1 190 ? 29.564 7.072 11.529 1.00 13.46 188 SER A C 1
ATOM 1423 O O . SER A 1 190 ? 29.114 7.527 10.479 1.00 10.51 188 SER A O 1
ATOM 1426 N N . LEU A 1 191 ? 29.095 7.428 12.721 1.00 12.41 189 LEU A N 1
ATOM 1427 C CA . LEU A 1 191 ? 28.002 8.392 12.841 1.00 13.45 189 LEU A CA 1
ATOM 1428 C C . LEU A 1 191 ? 28.349 9.511 13.823 1.00 13.00 189 LEU A C 1
ATOM 1429 O O . LEU A 1 191 ? 28.736 9.253 14.962 1.00 12.05 189 LEU A O 1
ATOM 1434 N N . ARG A 1 192 ? 28.202 10.754 13.371 1.00 11.63 190 ARG A N 1
ATOM 1435 C CA . ARG A 1 192 ? 28.502 11.920 14.195 1.00 12.64 190 ARG A CA 1
ATOM 1436 C C . ARG A 1 192 ? 27.408 12.166 15.232 1.00 11.83 190 ARG A C 1
ATOM 1437 O O . ARG A 1 192 ? 26.413 11.451 15.267 1.00 11.51 190 ARG A O 1
ATOM 1445 N N . PRO A 1 193 ? 27.585 13.184 16.094 1.00 12.20 191 PRO A N 1
ATOM 1446 C CA . PRO A 1 193 ? 26.582 13.494 17.116 1.00 11.10 191 PRO A CA 1
ATOM 1447 C C . PRO A 1 193 ? 25.194 13.627 16.498 1.00 10.39 191 PRO A C 1
ATOM 1448 O O . PRO A 1 193 ? 25.033 14.241 15.439 1.00 10.50 191 PRO A O 1
ATOM 1452 N N . LEU A 1 194 ? 24.198 13.053 17.163 1.00 9.24 192 LEU A N 1
ATOM 1453 C CA . LEU A 1 194 ? 22.824 13.085 16.674 1.00 7.74 192 LEU A CA 1
ATOM 1454 C C . LEU A 1 194 ? 21.850 12.942 17.828 1.00 8.26 192 LEU A C 1
ATOM 1455 O O . LEU A 1 194 ? 21.940 11.999 18.611 1.00 8.05 192 LEU A O 1
ATOM 1460 N N . SER A 1 195 ? 20.913 13.877 17.932 1.00 7.19 193 SER A N 1
ATOM 1461 C CA . SER A 1 195 ? 19.919 13.819 18.989 1.00 7.04 193 SER A CA 1
ATOM 1462 C C . SER A 1 195 ? 18.844 12.830 18.569 1.00 7.42 193 SER A C 1
ATOM 1463 O O . SER A 1 195 ? 18.458 12.769 17.395 1.00 6.03 193 SER A O 1
ATOM 1466 N N . ILE A 1 196 ? 18.387 12.028 19.521 1.00 6.48 194 ILE A N 1
ATOM 1467 C CA . ILE A 1 196 ? 17.334 11.071 19.236 1.00 7.01 194 ILE A CA 1
ATOM 1468 C C . ILE A 1 196 ? 16.194 11.284 20.223 1.00 8.30 194 ILE A C 1
ATOM 1469 O O . ILE A 1 196 ? 16.326 10.999 21.412 1.00 8.39 194 ILE A O 1
ATOM 1474 N N . LEU A 1 197 ? 15.086 11.826 19.728 1.00 7.01 195 LEU A N 1
ATOM 1475 C CA . LEU A 1 197 ? 13.909 12.049 20.559 1.00 6.16 195 LEU A CA 1
ATOM 1476 C C . LEU A 1 197 ? 12.873 11.078 20.025 1.00 7.70 195 LEU A C 1
ATOM 1477 O O . LEU A 1 197 ? 12.690 10.955 18.811 1.00 7.78 195 LEU A O 1
ATOM 1482 N N . CYS A 1 198 ? 12.192 10.394 20.932 1.00 7.31 196 CYS A N 1
ATOM 1483 C CA . CYS A 1 198 ? 11.230 9.383 20.536 1.00 8.70 196 CYS A CA 1
ATOM 1484 C C . CYS A 1 198 ? 9.774 9.785 20.484 1.00 8.75 196 CYS A C 1
ATOM 1485 O O . CYS A 1 198 ? 9.311 10.644 21.242 1.00 8.96 196 CYS A O 1
ATOM 1488 N N . GLY A 1 199 ? 9.057 9.133 19.572 1.00 8.70 197 GLY A N 1
ATOM 1489 C CA . GLY A 1 199 ? 7.648 9.405 19.391 1.00 9.03 197 GLY A CA 1
ATOM 1490 C C . GLY A 1 199 ? 6.772 8.169 19.454 1.00 8.39 197 GLY A C 1
ATOM 1491 O O . GLY A 1 199 ? 6.828 7.400 20.414 1.00 8.02 197 GLY A O 1
ATOM 1492 N N . ASN A 1 200 ? 5.972 7.974 18.411 1.00 8.32 198 ASN A N 1
ATOM 1493 C CA . ASN A 1 200 ? 5.029 6.860 18.344 1.00 7.53 198 ASN A CA 1
ATOM 1494 C C . ASN A 1 200 ? 4.162 6.854 19.598 1.00 9.74 198 ASN A C 1
ATOM 1495 O O . ASN A 1 200 ? 3.985 5.819 20.242 1.00 9.03 198 ASN A O 1
ATOM 1500 N N . GLY A 1 201 ? 3.635 8.031 19.934 1.00 9.32 199 GLY A N 1
ATOM 1501 C CA . GLY A 1 201 ? 2.768 8.185 21.089 1.00 9.57 199 GLY A CA 1
ATOM 1502 C C . GLY A 1 201 ? 3.386 7.916 22.447 1.00 10.57 199 GLY A C 1
ATOM 1503 O O . GLY A 1 201 ? 2.677 7.907 23.451 1.00 11.12 199 GLY A O 1
ATOM 1504 N N . GLY A 1 202 ? 4.697 7.693 22.481 1.00 9.93 200 GLY A N 1
ATOM 1505 C CA . GLY A 1 202 ? 5.376 7.415 23.734 1.00 10.03 200 GLY A CA 1
ATOM 1506 C C . GLY A 1 202 ? 5.140 5.992 24.208 1.00 10.18 200 GLY A C 1
ATOM 1507 O O . GLY A 1 202 ? 5.409 5.658 25.362 1.00 9.59 200 GLY A O 1
ATOM 1508 N N . LEU A 1 203 ? 4.647 5.146 23.309 1.00 9.66 201 LEU A N 1
ATOM 1509 C CA . LEU A 1 203 ? 4.337 3.762 23.638 1.00 9.47 201 LEU A CA 1
ATOM 1510 C C . LEU A 1 203 ? 5.519 2.978 24.208 1.00 8.99 201 LEU A C 1
ATOM 1511 O O . LEU A 1 203 ? 5.326 2.080 25.023 1.00 9.38 201 LEU A O 1
ATOM 1516 N N . PHE A 1 204 ? 6.738 3.315 23.791 1.00 9.21 202 PHE A N 1
ATOM 1517 C CA . PHE A 1 204 ? 7.924 2.620 24.294 1.00 8.34 202 PHE A CA 1
ATOM 1518 C C . PHE A 1 204 ? 8.951 3.537 24.957 1.00 6.90 202 PHE A C 1
ATOM 1519 O O . PHE A 1 204 ? 10.121 3.173 25.091 1.00 6.68 202 PHE A O 1
ATOM 1527 N N . LEU A 1 205 ? 8.518 4.713 25.396 1.00 7.61 203 LEU A N 1
ATOM 1528 C CA . LEU A 1 205 ? 9.438 5.664 26.015 1.00 7.78 203 LEU A CA 1
ATOM 1529 C C . LEU A 1 205 ? 10.252 5.096 27.175 1.00 8.31 203 LEU A C 1
ATOM 1530 O O . LEU A 1 205 ? 11.430 5.437 27.345 1.00 7.61 203 LEU A O 1
ATOM 1535 N N . ASP A 1 206 ? 9.634 4.231 27.973 1.00 8.74 204 ASP A N 1
ATOM 1536 C CA . ASP A 1 206 ? 10.327 3.661 29.116 1.00 7.93 204 ASP A CA 1
ATOM 1537 C C . ASP A 1 206 ? 11.610 2.946 28.714 1.00 8.80 204 ASP A C 1
ATOM 1538 O O . ASP A 1 206 ? 12.670 3.188 29.296 1.00 8.65 204 ASP A O 1
ATOM 1543 N N . PHE A 1 207 ? 11.530 2.091 27.702 1.00 6.62 205 PHE A N 1
ATOM 1544 C CA . PHE A 1 207 ? 12.708 1.361 27.259 1.00 7.05 205 PHE A CA 1
ATOM 1545 C C . PHE A 1 207 ? 13.559 2.153 26.274 1.00 7.83 205 PHE A C 1
ATOM 1546 O O . PHE A 1 207 ? 14.762 1.933 26.174 1.00 8.24 205 PHE A O 1
ATOM 1554 N N . GLU A 1 208 ? 12.942 3.083 25.553 1.00 4.97 206 GLU A N 1
ATOM 1555 C CA . GLU A 1 208 ? 13.692 3.890 24.604 1.00 8.53 206 GLU A CA 1
ATOM 1556 C C . GLU A 1 208 ? 14.747 4.711 25.340 1.00 8.58 206 GLU A C 1
ATOM 1557 O O . GLU A 1 208 ? 15.852 4.905 24.838 1.00 10.70 206 GLU A O 1
ATOM 1571 N N . GLU A 1 210 ? 16.196 3.801 28.098 1.00 8.13 208 GLU A N 1
ATOM 1572 C CA . GLU A 1 210 ? 17.228 2.851 28.504 1.00 9.48 208 GLU A CA 1
ATOM 1573 C C . GLU A 1 210 ? 18.172 2.522 27.344 1.00 9.82 208 GLU A C 1
ATOM 1574 O O . GLU A 1 210 ? 19.373 2.305 27.546 1.00 10.50 208 GLU A O 1
ATOM 1580 N N . ARG A 1 211 ? 17.633 2.486 26.130 1.00 9.12 209 ARG A N 1
ATOM 1581 C CA . ARG A 1 211 ? 18.446 2.188 24.955 1.00 9.51 209 ARG A CA 1
ATOM 1582 C C . ARG A 1 211 ? 19.416 3.316 24.623 1.00 8.57 209 ARG A C 1
ATOM 1583 O O . ARG A 1 211 ? 20.403 3.105 23.916 1.00 10.18 209 ARG A O 1
ATOM 1591 N N . GLY A 1 212 ? 19.131 4.517 25.111 1.00 9.47 210 GLY A N 1
ATOM 1592 C CA . GLY A 1 212 ? 20.025 5.625 24.839 1.00 9.21 210 GLY A CA 1
ATOM 1593 C C . GLY A 1 212 ? 19.417 6.841 24.169 1.00 9.01 210 GLY A C 1
ATOM 1594 O O . GLY A 1 212 ? 20.149 7.727 23.721 1.00 9.96 210 GLY A O 1
ATOM 1595 N N . ALA A 1 213 ? 18.092 6.896 24.081 1.00 7.16 211 ALA A N 1
ATOM 1596 C CA . ALA A 1 213 ? 17.446 8.056 23.471 1.00 6.03 211 ALA A CA 1
ATOM 1597 C C . ALA A 1 213 ? 17.751 9.258 24.361 1.00 6.98 211 ALA A C 1
ATOM 1598 O O . ALA A 1 213 ? 17.998 9.099 25.557 1.00 6.16 211 ALA A O 1
ATOM 1600 N N . ASP A 1 214 ? 17.732 10.455 23.781 1.00 7.86 212 ASP A N 1
ATOM 1601 C CA . ASP A 1 214 ? 18.018 11.675 24.532 1.00 8.49 212 ASP A CA 1
ATOM 1602 C C . ASP A 1 214 ? 16.783 12.228 25.216 1.00 7.59 212 ASP A C 1
ATOM 1603 O O . ASP A 1 214 ? 16.879 13.031 26.147 1.00 8.63 212 ASP A O 1
ATOM 1608 N N . GLY A 1 215 ? 15.619 11.797 24.749 1.00 7.27 213 GLY A N 1
ATOM 1609 C CA . GLY A 1 215 ? 14.388 12.277 25.333 1.00 7.14 213 GLY A CA 1
ATOM 1610 C C . GLY A 1 215 ? 13.181 11.931 24.494 1.00 8.81 213 GLY A C 1
ATOM 1611 O O . GLY A 1 215 ? 13.203 10.982 23.700 1.00 7.86 213 GLY A O 1
ATOM 1612 N N . ALA A 1 216 ? 12.125 12.717 24.659 1.00 8.98 214 ALA A N 1
ATOM 1613 C CA . ALA A 1 216 ? 10.885 12.476 23.939 1.00 9.44 214 ALA A CA 1
ATOM 1614 C C . ALA A 1 216 ? 10.332 13.695 23.215 1.00 9.93 214 ALA A C 1
ATOM 1615 O O . ALA A 1 216 ? 10.491 14.831 23.666 1.00 10.01 214 ALA A O 1
ATOM 1625 N N . THR A 1 218 ? 6.835 14.373 22.311 1.00 12.49 216 THR A N 1
ATOM 1626 C CA . THR A 1 218 ? 5.511 13.830 22.564 1.00 13.88 216 THR A CA 1
ATOM 1627 C C . THR A 1 218 ? 4.290 14.724 22.405 1.00 10.98 216 THR A C 1
ATOM 1628 O O . THR A 1 218 ? 4.309 15.900 22.757 1.00 10.44 216 THR A O 1
ATOM 1632 N N . GLY A 1 219 ? 3.221 14.125 21.887 1.00 11.81 217 GLY A N 1
ATOM 1633 C CA . GLY A 1 219 ? 1.959 14.820 21.723 1.00 11.13 217 GLY A CA 1
ATOM 1634 C C . GLY A 1 219 ? 1.027 14.393 22.852 1.00 12.39 217 GLY A C 1
ATOM 1635 O O . GLY A 1 219 ? -0.137 14.789 22.895 1.00 11.11 217 GLY A O 1
ATOM 1636 N N . TYR A 1 220 ? 1.547 13.580 23.772 1.00 11.13 218 TYR A N 1
ATOM 1637 C CA . TYR A 1 220 ? 0.773 13.089 24.915 1.00 12.95 218 TYR A CA 1
ATOM 1638 C C . TYR A 1 220 ? 0.222 14.254 25.743 1.00 12.58 218 TYR A C 1
ATOM 1639 O O . TYR A 1 220 ? 0.936 15.229 26.003 1.00 12.13 218 TYR A O 1
ATOM 1648 N N . CYS A 1 221 ? -1.041 14.142 26.160 1.00 10.47 219 CYS A N 1
ATOM 1649 C CA . CYS A 1 221 ? -1.701 15.198 26.930 1.00 10.10 219 CYS A CA 1
ATOM 1650 C C . CYS A 1 221 ? -1.129 15.492 28.316 1.00 10.25 219 CYS A C 1
ATOM 1651 O O . CYS A 1 221 ? -1.605 16.393 29.007 1.00 8.13 219 CYS A O 1
ATOM 1654 N N . PHE A 1 222 ? -0.120 14.730 28.731 1.00 9.97 220 PHE A N 1
ATOM 1655 C CA . PHE A 1 222 ? 0.537 14.977 30.009 1.00 9.43 220 PHE A CA 1
ATOM 1656 C C . PHE A 1 222 ? 2.037 15.068 29.765 1.00 9.46 220 PHE A C 1
ATOM 1657 O O . PHE A 1 222 ? 2.821 14.273 30.286 1.00 8.45 220 PHE A O 1
ATOM 1665 N N . PRO A 1 223 ? 2.458 16.048 28.951 1.00 10.48 221 PRO A N 1
ATOM 1666 C CA . PRO A 1 223 ? 3.887 16.194 28.671 1.00 9.99 221 PRO A CA 1
ATOM 1667 C C . PRO A 1 223 ? 4.623 16.487 29.968 1.00 11.04 221 PRO A C 1
ATOM 1668 O O . PRO A 1 223 ? 5.798 16.150 30.113 1.00 10.93 221 PRO A O 1
ATOM 1672 N N . ASP A 1 224 ? 3.916 17.109 30.911 1.00 9.09 222 ASP A N 1
ATOM 1673 C CA . ASP A 1 224 ? 4.496 17.436 32.201 1.00 11.60 222 ASP A CA 1
ATOM 1674 C C . ASP A 1 224 ? 4.937 16.173 32.945 1.00 10.77 222 ASP A C 1
ATOM 1675 O O . ASP A 1 224 ? 5.971 16.174 33.623 1.00 9.93 222 ASP A O 1
ATOM 1688 N N . LEU A 1 226 ? 5.680 13.204 31.398 1.00 8.74 224 LEU A N 1
ATOM 1689 C CA . LEU A 1 226 ? 6.728 12.519 30.655 1.00 8.07 224 LEU A CA 1
ATOM 1690 C C . LEU A 1 226 ? 8.061 13.223 30.928 1.00 8.11 224 LEU A C 1
ATOM 1691 O O . LEU A 1 226 ? 9.130 12.619 30.801 1.00 7.09 224 LEU A O 1
ATOM 1696 N N . VAL A 1 227 ? 7.995 14.498 31.315 1.00 8.35 225 VAL A N 1
ATOM 1697 C CA . VAL A 1 227 ? 9.202 15.251 31.652 1.00 7.53 225 VAL A CA 1
ATOM 1698 C C . VAL A 1 227 ? 9.867 14.495 32.806 1.00 9.30 225 VAL A C 1
ATOM 1699 O O . VAL A 1 227 ? 11.091 14.303 32.827 1.00 8.82 225 VAL A O 1
ATOM 1703 N N . ASP A 1 228 ? 9.047 14.057 33.762 1.00 9.77 226 ASP A N 1
ATOM 1704 C CA . ASP A 1 228 ? 9.546 13.310 34.914 1.00 9.88 226 ASP A CA 1
ATOM 1705 C C . ASP A 1 228 ? 10.021 11.919 34.512 1.00 10.98 226 ASP A C 1
ATOM 1706 O O . ASP A 1 228 ? 11.015 11.426 35.043 1.00 10.86 226 ASP A O 1
ATOM 1711 N N . VAL A 1 229 ? 9.309 11.274 33.590 1.00 10.17 227 VAL A N 1
ATOM 1712 C CA . VAL A 1 229 ? 9.725 9.948 33.141 1.00 8.42 227 VAL A CA 1
ATOM 1713 C C . VAL A 1 229 ? 11.122 10.056 32.525 1.00 8.85 227 VAL A C 1
ATOM 1714 O O . VAL A 1 229 ? 11.993 9.222 32.782 1.00 7.64 227 VAL A O 1
ATOM 1718 N N . VAL A 1 230 ? 11.332 11.089 31.716 1.00 7.29 228 VAL A N 1
ATOM 1719 C CA . VAL A 1 230 ? 12.629 11.305 31.074 1.00 9.40 228 VAL A CA 1
ATOM 1720 C C . VAL A 1 230 ? 13.693 11.597 32.139 1.00 8.50 228 VAL A C 1
ATOM 1721 O O . VAL A 1 230 ? 14.809 11.067 32.091 1.00 9.75 228 VAL A O 1
ATOM 1725 N N . LYS A 1 231 ? 13.344 12.435 33.107 1.00 9.94 229 LYS A N 1
ATOM 1726 C CA . LYS A 1 231 ? 14.275 12.773 34.175 1.00 10.49 229 LYS A CA 1
ATOM 1727 C C . LYS A 1 231 ? 14.648 11.557 35.013 1.00 10.57 229 LYS A C 1
ATOM 1728 O O . LYS A 1 231 ? 15.828 11.320 35.287 1.00 9.95 229 LYS A O 1
ATOM 1734 N N . LEU A 1 232 ? 13.645 10.789 35.427 1.00 8.63 230 LEU A N 1
ATOM 1735 C CA . LEU A 1 232 ? 13.893 9.602 36.233 1.00 9.79 230 LEU A CA 1
ATOM 1736 C C . LEU A 1 232 ? 14.737 8.597 35.470 1.00 9.73 230 LEU A C 1
ATOM 1737 O O . LEU A 1 232 ? 15.616 7.949 36.046 1.00 8.80 230 LEU A O 1
ATOM 1742 N N . SER A 1 233 ? 14.476 8.470 34.171 1.00 8.22 231 SER A N 1
ATOM 1743 C CA . SER A 1 233 ? 15.220 7.533 33.343 1.00 8.97 231 SER A CA 1
ATOM 1744 C C . SER A 1 233 ? 16.693 7.929 33.266 1.00 9.29 231 SER A C 1
ATOM 1745 O O . SER A 1 233 ? 17.578 7.081 33.409 1.00 9.31 231 SER A O 1
ATOM 1748 N N . LYS A 1 234 ? 16.950 9.215 33.040 1.00 8.57 232 LYS A N 1
ATOM 1749 C CA . LYS A 1 234 ? 18.321 9.716 32.953 1.00 11.06 232 LYS A CA 1
ATOM 1750 C C . LYS A 1 234 ? 19.045 9.564 34.290 1.00 12.20 232 LYS A C 1
ATOM 1751 O O . LYS A 1 234 ? 20.274 9.427 34.334 1.00 11.20 232 LYS A O 1
ATOM 1757 N N . ALA A 1 235 ? 18.279 9.579 35.375 1.00 11.17 233 ALA A N 1
ATOM 1758 C CA . ALA A 1 235 ? 18.843 9.445 36.715 1.00 11.72 233 ALA A CA 1
ATOM 1759 C C . ALA A 1 235 ? 19.103 7.988 37.101 1.00 11.83 233 ALA A C 1
ATOM 1760 O O . ALA A 1 235 ? 19.566 7.706 38.209 1.00 12.97 233 ALA A O 1
ATOM 1762 N N . GLY A 1 236 ? 18.802 7.064 36.197 1.00 12.20 234 GLY A N 1
ATOM 1763 C CA . GLY A 1 236 ? 19.030 5.661 36.490 1.00 11.79 234 GLY A CA 1
ATOM 1764 C C . GLY A 1 236 ? 18.053 5.058 37.488 1.00 12.29 234 GLY A C 1
ATOM 1765 O O . GLY A 1 236 ? 18.257 3.942 37.965 1.00 12.75 234 GLY A O 1
ATOM 1766 N N . GLN A 1 237 ? 16.998 5.798 37.811 1.00 12.55 235 GLN A N 1
ATOM 1767 C CA . GLN A 1 237 ? 15.980 5.327 38.742 1.00 12.27 235 GLN A CA 1
ATOM 1768 C C . GLN A 1 237 ? 14.976 4.493 37.950 1.00 10.57 235 GLN A C 1
ATOM 1769 O O . GLN A 1 237 ? 13.838 4.916 37.726 1.00 8.81 235 GLN A O 1
ATOM 1775 N N . ARG A 1 238 ? 15.408 3.304 37.539 1.00 10.26 236 ARG A N 1
ATOM 1776 C CA . ARG A 1 238 ? 14.586 2.409 36.734 1.00 10.97 236 ARG A CA 1
ATOM 1777 C C . ARG A 1 238 ? 13.184 2.117 37.265 1.00 10.09 236 ARG A C 1
ATOM 1778 O O . ARG A 1 238 ? 12.203 2.260 36.536 1.00 9.26 236 ARG A O 1
ATOM 1786 N N . ASP A 1 239 ? 13.084 1.697 38.522 1.00 9.90 237 ASP A N 1
ATOM 1787 C CA . ASP A 1 239 ? 11.777 1.380 39.086 1.00 10.65 237 ASP A CA 1
ATOM 1788 C C . ASP A 1 239 ? 10.866 2.594 39.146 1.00 10.05 237 ASP A C 1
ATOM 1789 O O . ASP A 1 239 ? 9.694 2.499 38.806 1.00 9.99 237 ASP A O 1
ATOM 1794 N N . LEU A 1 240 ? 11.395 3.734 39.578 1.00 7.89 238 LEU A N 1
ATOM 1795 C CA . LEU A 1 240 ? 10.581 4.942 39.663 1.00 9.71 238 LEU A CA 1
ATOM 1796 C C . LEU A 1 240 ? 10.112 5.368 38.278 1.00 9.38 238 LEU A C 1
ATOM 1797 O O . LEU A 1 240 ? 8.952 5.743 38.091 1.00 8.51 238 LEU A O 1
ATOM 1802 N N . ALA A 1 241 ? 11.022 5.311 37.314 1.00 8.45 239 ALA A N 1
ATOM 1803 C CA . ALA A 1 241 ? 10.703 5.686 35.945 1.00 9.06 239 ALA A CA 1
ATOM 1804 C C . ALA A 1 241 ? 9.598 4.790 35.396 1.00 9.02 239 ALA A C 1
ATOM 1805 O O . ALA A 1 241 ? 8.607 5.280 34.854 1.00 11.35 239 ALA A O 1
ATOM 1807 N N . HIS A 1 242 ? 9.768 3.479 35.530 1.00 7.67 240 HIS A N 1
ATOM 1808 C CA . HIS A 1 242 ? 8.760 2.539 35.042 1.00 8.35 240 HIS A CA 1
ATOM 1809 C C . HIS A 1 242 ? 7.446 2.594 35.821 1.00 9.05 240 HIS A C 1
ATOM 1810 O O . HIS A 1 242 ? 6.382 2.323 35.266 1.00 9.09 240 HIS A O 1
ATOM 1817 N N . ASN A 1 243 ? 7.503 2.935 37.105 1.00 7.73 241 ASN A N 1
ATOM 1818 C CA . ASN A 1 243 ? 6.266 3.018 37.872 1.00 9.31 241 ASN A CA 1
ATOM 1819 C C . ASN A 1 243 ? 5.403 4.156 37.341 1.00 10.04 241 ASN A C 1
ATOM 1820 O O . ASN A 1 243 ? 4.194 4.000 37.151 1.00 9.08 241 ASN A O 1
ATOM 1825 N N . LEU A 1 244 ? 6.032 5.300 37.099 1.00 9.60 242 LEU A N 1
ATOM 1826 C CA . LEU A 1 244 ? 5.326 6.469 36.590 1.00 9.24 242 LEU A CA 1
ATOM 1827 C C . LEU A 1 244 ? 4.844 6.229 35.168 1.00 8.81 242 LEU A C 1
ATOM 1828 O O . LEU A 1 244 ? 3.712 6.572 34.821 1.00 7.24 242 LEU A O 1
ATOM 1833 N N . PHE A 1 245 ? 5.700 5.634 34.343 1.00 8.49 243 PHE A N 1
ATOM 1834 C CA . PHE A 1 245 ? 5.318 5.348 32.969 1.00 8.24 243 PHE A CA 1
ATOM 1835 C C . PHE A 1 245 ? 4.104 4.414 32.964 1.00 8.03 243 PHE A C 1
ATOM 1836 O O . PHE A 1 245 ? 3.105 4.683 32.299 1.00 7.62 243 PHE A O 1
ATOM 1844 N N . ASP A 1 246 ? 4.193 3.325 33.723 1.00 8.69 244 ASP A N 1
ATOM 1845 C CA . ASP A 1 246 ? 3.110 2.341 33.794 1.00 8.46 244 ASP A CA 1
ATOM 1846 C C . ASP A 1 246 ? 1.779 2.925 34.241 1.00 9.31 244 ASP A C 1
ATOM 1847 O O . ASP A 1 246 ? 0.713 2.429 33.851 1.00 8.09 244 ASP A O 1
ATOM 1852 N N . ALA A 1 247 ? 1.838 3.957 35.077 1.00 8.27 245 ALA A N 1
ATOM 1853 C CA . ALA A 1 247 ? 0.632 4.607 35.561 1.00 8.90 245 ALA A CA 1
ATOM 1854 C C . ALA A 1 247 ? -0.014 5.372 34.412 1.00 8.70 245 ALA A C 1
ATOM 1855 O O . ALA A 1 247 ? -1.233 5.523 34.357 1.00 8.52 245 ALA A O 1
ATOM 1857 N N . HIS A 1 248 ? 0.809 5.842 33.483 1.00 10.43 246 HIS A N 1
ATOM 1858 C CA . HIS A 1 248 ? 0.306 6.587 32.335 1.00 10.16 246 HIS A CA 1
ATOM 1859 C C . HIS A 1 248 ? 0.038 5.733 31.103 1.00 8.91 246 HIS A C 1
ATOM 1860 O O . HIS A 1 248 ? -0.694 6.145 30.213 1.00 9.10 246 HIS A O 1
ATOM 1867 N N . LEU A 1 249 ? 0.610 4.538 31.056 1.00 8.94 247 LEU A N 1
ATOM 1868 C CA . LEU A 1 249 ? 0.440 3.684 29.885 1.00 8.32 247 LEU A CA 1
ATOM 1869 C C . LEU A 1 249 ? -1.005 3.454 29.437 1.00 8.61 247 LEU A C 1
ATOM 1870 O O . LEU A 1 249 ? -1.285 3.436 28.237 1.00 6.85 247 LEU A O 1
ATOM 1875 N N . PRO A 1 250 ? -1.941 3.270 30.383 1.00 9.37 248 PRO A N 1
ATOM 1876 C CA . PRO A 1 250 ? -3.328 3.054 29.958 1.00 7.82 248 PRO A CA 1
ATOM 1877 C C . PRO A 1 250 ? -3.851 4.212 29.108 1.00 7.91 248 PRO A C 1
ATOM 1878 O O . PRO A 1 250 ? -4.506 3.993 28.091 1.00 8.13 248 PRO A O 1
ATOM 1882 N N . LEU A 1 251 ? -3.554 5.443 29.519 1.00 7.61 249 LEU A N 1
ATOM 1883 C CA . LEU A 1 251 ? -4.004 6.618 28.775 1.00 7.25 249 LEU A CA 1
ATOM 1884 C C . LEU A 1 251 ? -3.126 6.848 27.558 1.00 6.80 249 LEU A C 1
ATOM 1885 O O . LEU A 1 251 ? -3.604 7.277 26.512 1.00 6.16 249 LEU A O 1
ATOM 1890 N N . ILE A 1 252 ? -1.833 6.575 27.689 1.00 6.63 250 ILE A N 1
ATOM 1891 C CA . ILE A 1 252 ? -0.927 6.728 26.561 1.00 6.84 250 ILE A CA 1
ATOM 1892 C C . ILE A 1 252 ? -1.425 5.851 25.412 1.00 7.82 250 ILE A C 1
ATOM 1893 O O . ILE A 1 252 ? -1.504 6.297 24.264 1.00 6.44 250 ILE A O 1
ATOM 1898 N N . ARG A 1 253 ? -1.773 4.603 25.713 1.00 9.36 251 ARG A N 1
ATOM 1899 C CA . ARG A 1 253 ? -2.239 3.713 24.657 1.00 10.48 251 ARG A CA 1
ATOM 1900 C C . ARG A 1 253 ? -3.620 4.079 24.128 1.00 9.72 251 ARG A C 1
ATOM 1901 O O . ARG A 1 253 ? -3.905 3.859 22.952 1.00 8.27 251 ARG A O 1
ATOM 1909 N N . TYR A 1 254 ? -4.473 4.648 24.974 1.00 7.99 252 TYR A N 1
ATOM 1910 C CA . TYR A 1 254 ? -5.808 5.035 24.514 1.00 10.09 252 TYR A CA 1
ATOM 1911 C C . TYR A 1 254 ? -5.678 6.177 23.505 1.00 10.65 252 TYR A C 1
ATOM 1912 O O . TYR A 1 254 ? -6.367 6.198 22.484 1.00 9.12 252 TYR A O 1
ATOM 1921 N N . GLU A 1 255 ? -4.783 7.119 23.794 1.00 10.74 253 GLU A N 1
ATOM 1922 C CA . GLU A 1 255 ? -4.557 8.268 22.919 1.00 13.16 253 GLU A CA 1
ATOM 1923 C C . GLU A 1 255 ? -3.808 7.852 21.654 1.00 15.12 253 GLU A C 1
ATOM 1924 O O . GLU A 1 255 ? -3.864 8.538 20.630 1.00 14.63 253 GLU A O 1
ATOM 1930 N N . HIS A 1 256 ? -3.099 6.731 21.745 1.00 16.35 254 HIS A N 1
ATOM 1931 C CA . HIS A 1 256 ? -2.321 6.197 20.631 1.00 20.26 254 HIS A CA 1
ATOM 1932 C C . HIS A 1 256 ? -3.202 5.440 19.639 1.00 21.04 254 HIS A C 1
ATOM 1933 O O . HIS A 1 256 ? -2.911 4.304 19.276 1.00 25.99 254 HIS A O 1
ATOM 1940 N N . GLN A 1 257 ? -4.296 6.062 19.224 1.00 22.25 255 GLN A N 1
ATOM 1941 C CA . GLN A 1 257 ? -5.196 5.456 18.252 1.00 22.13 255 GLN A CA 1
ATOM 1942 C C . GLN A 1 257 ? -5.309 6.420 17.082 1.00 23.03 255 GLN A C 1
ATOM 1943 O O . GLN A 1 257 ? -5.534 7.610 17.279 1.00 21.07 255 GLN A O 1
ATOM 1949 N N . GLN A 1 258 ? -5.148 5.912 15.866 1.00 25.62 256 GLN A N 1
ATOM 1950 C CA . GLN A 1 258 ? -5.240 6.757 14.682 1.00 29.15 256 GLN A CA 1
ATOM 1951 C C . GLN A 1 258 ? -6.599 7.441 14.581 1.00 29.59 256 GLN A C 1
ATOM 1952 O O . GLN A 1 258 ? -7.637 6.800 14.729 1.00 29.83 256 GLN A O 1
ATOM 1958 N N . GLY A 1 259 ? -6.586 8.748 14.333 1.00 29.65 257 GLY A N 1
ATOM 1959 C CA . GLY A 1 259 ? -7.826 9.498 14.215 1.00 29.80 257 GLY A CA 1
ATOM 1960 C C . GLY A 1 259 ? -8.398 9.921 15.555 1.00 30.34 257 GLY A C 1
ATOM 1961 O O . GLY A 1 259 ? -8.575 11.116 15.822 1.00 31.34 257 GLY A O 1
ATOM 1962 N N . VAL A 1 260 ? -8.686 8.939 16.403 1.00 28.92 258 VAL A N 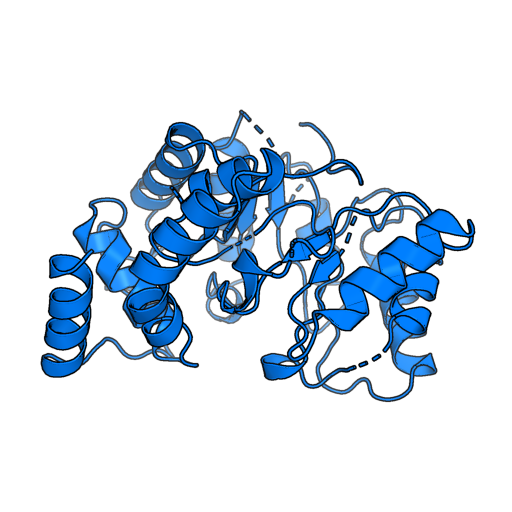1
ATOM 1963 C CA . VAL A 1 260 ? -9.240 9.195 17.727 1.00 27.26 258 VAL A CA 1
ATOM 1964 C C . VAL A 1 260 ? -8.223 9.918 18.609 1.00 24.62 258 VAL A C 1
ATOM 1965 O O . VAL A 1 260 ? -8.591 10.685 19.499 1.00 21.32 258 VAL A O 1
ATOM 1969 N N . GLY A 1 261 ? -6.944 9.668 18.343 1.00 22.53 259 GLY A N 1
ATOM 1970 C CA . GLY A 1 261 ? -5.870 10.270 19.111 1.00 20.91 259 GLY A CA 1
ATOM 1971 C C . GLY A 1 261 ? -5.942 11.774 19.291 1.00 20.03 259 GLY A C 1
ATOM 1972 O O . GLY A 1 261 ? -5.781 12.275 20.404 1.00 18.49 259 GLY A O 1
ATOM 1973 N N . LEU A 1 262 ? -6.171 12.501 18.202 1.00 17.83 260 LEU A N 1
ATOM 1974 C CA . LEU A 1 262 ? -6.257 13.956 18.271 1.00 16.97 260 LEU A CA 1
ATOM 1975 C C . LEU A 1 262 ? -7.459 14.376 19.106 1.00 13.94 260 LEU A C 1
ATOM 1976 O O . LEU A 1 262 ? -7.394 15.346 19.860 1.00 11.17 260 LEU A O 1
ATOM 1981 N N . SER A 1 263 ? -8.558 13.641 18.962 1.00 12.81 261 SER A N 1
ATOM 1982 C CA . SER A 1 263 ? -9.770 13.936 19.714 1.00 12.59 261 SER A CA 1
ATOM 1983 C C . SER A 1 263 ? -9.521 13.744 21.199 1.00 11.81 261 SER A C 1
ATOM 1984 O O . SER A 1 263 ? -10.034 14.502 22.024 1.00 12.08 261 SER A O 1
ATOM 1987 N N . VAL A 1 264 ? -8.737 12.726 21.542 1.00 10.44 262 VAL A N 1
ATOM 1988 C CA . VAL A 1 264 ? -8.433 12.461 22.942 1.00 11.37 262 VAL A CA 1
ATOM 1989 C C . VAL A 1 264 ? -7.556 13.575 23.502 1.00 10.27 262 VAL A C 1
ATOM 1990 O O . VAL A 1 264 ? -7.824 14.099 24.584 1.00 9.13 262 VAL A O 1
ATOM 1994 N N . ARG A 1 265 ? -6.514 13.934 22.755 1.00 10.45 263 ARG A N 1
ATOM 1995 C CA . ARG A 1 265 ? -5.588 14.994 23.162 1.00 10.98 263 ARG A CA 1
ATOM 1996 C C . ARG A 1 265 ? -6.296 16.314 23.415 1.00 10.28 263 ARG A C 1
ATOM 1997 O O . ARG A 1 265 ? -6.144 16.921 24.472 1.00 10.26 263 ARG A O 1
ATOM 2005 N N . LYS A 1 266 ? -7.043 16.775 22.419 1.00 11.07 264 LYS A N 1
ATOM 2006 C CA . LYS A 1 266 ? -7.743 18.044 22.541 1.00 9.81 264 LYS A CA 1
ATOM 2007 C C . LYS A 1 266 ? -8.802 18.042 23.634 1.00 10.19 264 LYS A C 1
ATOM 2008 O O . LYS A 1 266 ? -9.013 19.057 24.299 1.00 8.55 264 LYS A O 1
ATOM 2014 N N . TYR A 1 267 ? -9.460 16.904 23.827 1.00 10.06 265 TYR A N 1
ATOM 2015 C CA . TYR A 1 267 ? -10.471 16.786 24.870 1.00 10.22 265 TYR A CA 1
ATOM 2016 C C . TYR A 1 267 ? -9.812 16.993 26.238 1.00 11.34 265 TYR A C 1
ATOM 2017 O O . TYR A 1 267 ? -10.301 17.757 27.067 1.00 10.48 265 TYR A O 1
ATOM 2026 N N . VAL A 1 268 ? -8.693 16.316 26.469 1.00 8.34 266 VAL A N 1
ATOM 2027 C CA . VAL A 1 268 ? -7.993 16.430 27.746 1.00 8.77 266 VAL A CA 1
ATOM 2028 C C . VAL A 1 268 ? -7.346 17.802 27.958 1.00 9.15 266 VAL A C 1
ATOM 2029 O O . VAL A 1 268 ? -7.430 18.372 29.047 1.00 7.73 266 VAL A O 1
ATOM 2033 N N . LEU A 1 269 ? -6.708 18.334 26.922 1.00 9.56 267 LEU A N 1
ATOM 2034 C CA . LEU A 1 269 ? -6.060 19.637 27.040 1.00 11.31 267 LEU A CA 1
ATOM 2035 C C . LEU A 1 269 ? -7.086 20.721 27.365 1.00 11.46 267 LEU A C 1
ATOM 2036 O O . LEU A 1 269 ? -6.764 21.716 28.014 1.00 11.83 267 LEU A O 1
ATOM 2041 N N . LYS A 1 270 ? -8.321 20.525 26.913 1.00 11.45 268 LYS A N 1
ATOM 2042 C CA . LYS A 1 270 ? -9.383 21.488 27.191 1.00 11.34 268 LYS A CA 1
ATOM 2043 C C . LYS A 1 270 ? -9.784 21.320 28.654 1.00 11.29 268 LYS A C 1
ATOM 2044 O O . LYS A 1 270 ? -9.948 22.293 29.387 1.00 10.63 268 LYS A O 1
ATOM 2050 N N . LYS A 1 271 ? -9.934 20.066 29.067 1.00 11.29 269 LYS A N 1
ATOM 2051 C CA . LYS A 1 271 ? -10.304 19.739 30.436 1.00 12.76 269 LYS A CA 1
ATOM 2052 C C . LYS A 1 271 ? -9.237 20.256 31.403 1.00 13.27 269 LYS A C 1
ATOM 2053 O O . LYS A 1 271 ? -9.536 20.581 32.556 1.00 11.60 269 LYS A O 1
ATOM 2059 N N . ARG A 1 272 ? -7.993 20.333 30.933 1.00 9.66 270 ARG A N 1
ATOM 2060 C CA . ARG A 1 272 ? -6.905 20.829 31.766 1.00 11.11 270 ARG A CA 1
ATOM 2061 C C . ARG A 1 272 ? -6.837 22.358 31.755 1.00 12.64 270 ARG A C 1
ATOM 2062 O O . ARG A 1 272 ? -5.973 22.953 32.401 1.00 12.11 270 ARG A O 1
ATOM 2070 N N . GLY A 1 273 ? -7.748 22.982 31.011 1.00 11.51 271 GLY A N 1
ATOM 2071 C CA . GLY A 1 273 ? -7.793 24.432 30.943 1.00 14.06 271 GLY A CA 1
ATOM 2072 C C . GLY A 1 273 ? -6.805 25.089 29.996 1.00 15.89 271 GLY A C 1
ATOM 2073 O O . GLY A 1 273 ? -6.617 26.305 30.055 1.00 15.31 271 GLY A O 1
ATOM 2074 N N . LEU A 1 274 ? -6.184 24.301 29.119 1.00 14.89 272 LEU A N 1
ATOM 2075 C CA . LEU A 1 274 ? -5.204 24.830 28.175 1.00 15.39 272 LEU A CA 1
ATOM 2076 C C . LEU A 1 274 ? -5.836 25.254 26.852 1.00 15.17 272 LEU A C 1
ATOM 2077 O O . LEU A 1 274 ? -5.362 26.186 26.203 1.00 15.09 272 LEU A O 1
ATOM 2082 N N . LEU A 1 275 ? -6.897 24.565 26.447 1.00 14.12 273 LEU A N 1
ATOM 2083 C CA . LEU A 1 275 ? -7.596 24.913 25.212 1.00 14.70 273 LEU A CA 1
ATOM 2084 C C . LEU A 1 275 ? -8.995 25.422 25.561 1.00 15.31 273 LEU A C 1
ATOM 2085 O O . LEU A 1 275 ? -9.626 24.910 26.486 1.00 16.27 273 LEU A O 1
ATOM 2090 N N . SER A 1 276 ? -9.465 26.433 24.832 1.00 16.27 274 SER A N 1
ATOM 2091 C CA . SER A 1 276 ? -10.803 26.982 25.043 1.00 17.69 274 SER A CA 1
ATOM 2092 C C . SER A 1 276 ? -11.807 26.009 24.446 1.00 17.93 274 SER A C 1
ATOM 2093 O O . SER A 1 276 ? -12.897 25.807 24.985 1.00 18.03 274 SER A O 1
ATOM 2096 N N . SER A 1 277 ? -11.425 25.417 23.317 1.00 16.33 275 SER A N 1
ATOM 2097 C CA . SER A 1 277 ? -12.260 24.452 22.617 1.00 15.54 275 SER A CA 1
ATOM 2098 C C . SER A 1 277 ? -11.428 23.260 22.164 1.00 16.10 275 SER A C 1
ATOM 2099 O O . SER A 1 277 ? -10.240 23.397 21.870 1.00 15.30 275 SER A O 1
ATOM 2102 N N . SER A 1 278 ? -12.064 22.095 22.107 1.00 15.27 276 SER A N 1
ATOM 2103 C CA . SER A 1 278 ? -11.402 20.864 21.688 1.00 15.73 276 SER A CA 1
ATOM 2104 C C . SER A 1 278 ? -11.626 20.629 20.198 1.00 15.82 276 SER A C 1
ATOM 2105 O O . SER A 1 278 ? -11.286 19.578 19.666 1.00 15.63 276 SER A O 1
ATOM 2108 N N . ALA A 1 279 ? -12.188 21.626 19.529 1.00 15.91 277 ALA A N 1
ATOM 2109 C CA . ALA A 1 279 ? -12.490 21.537 18.105 1.00 17.92 277 ALA A CA 1
ATOM 2110 C C . ALA A 1 279 ? -11.307 21.272 17.173 1.00 17.44 277 ALA A C 1
ATOM 2111 O O . ALA A 1 279 ? -10.177 21.700 17.425 1.00 15.61 277 ALA A O 1
ATOM 2113 N N . GLN A 1 280 ? -11.598 20.544 16.099 1.00 18.92 278 GLN A N 1
ATOM 2114 C CA . GLN A 1 280 ? -10.631 20.233 15.052 1.00 20.24 278 GLN A CA 1
ATOM 2115 C C . GLN A 1 280 ? -11.307 20.725 13.781 1.00 20.01 278 GLN A C 1
ATOM 2116 O O . GLN A 1 280 ? -12.510 20.989 13.780 1.00 19.26 278 GLN A O 1
ATOM 2122 N N . ARG A 1 281 ? -10.547 20.850 12.702 1.00 18.92 279 ARG A N 1
ATOM 2123 C CA . ARG A 1 281 ? -11.127 21.267 11.436 1.00 19.31 279 ARG A CA 1
ATOM 2124 C C . ARG A 1 281 ? -11.473 19.998 10.665 1.00 18.57 279 ARG A C 1
ATOM 2125 O O . ARG A 1 281 ? -10.913 18.936 10.933 1.00 18.71 279 ARG A O 1
ATOM 2133 N N . LYS A 1 282 ? -12.402 20.098 9.720 1.00 19.34 280 LYS A N 1
ATOM 2134 C CA . LYS A 1 282 ? -12.784 18.937 8.922 1.00 19.59 280 LYS A CA 1
ATOM 2135 C C . LYS A 1 282 ? -11.619 18.591 7.996 1.00 18.96 280 LYS A C 1
ATOM 2136 O O . LYS A 1 282 ? -10.948 19.483 7.484 1.00 18.46 280 LYS A O 1
ATOM 2142 N N . PRO A 1 283 ? -11.359 17.294 7.774 1.00 21.12 281 PRO A N 1
ATOM 2143 C CA . PRO A 1 283 ? -12.090 16.160 8.345 1.00 21.35 281 PRO A CA 1
ATOM 2144 C C . PRO A 1 283 ? -11.592 15.820 9.752 1.00 22.26 281 PRO A C 1
ATOM 2145 O O . PRO A 1 283 ? -10.391 15.844 10.016 1.00 21.87 281 PRO A O 1
ATOM 2149 N N . GLY A 1 284 ? -12.523 15.510 10.649 1.00 24.27 282 GLY A N 1
ATOM 2150 C CA . GLY A 1 284 ? -12.160 15.171 12.016 1.00 27.32 282 GLY A CA 1
ATOM 2151 C C . GLY A 1 284 ? -13.400 15.016 12.873 1.00 29.77 282 GLY A C 1
ATOM 2152 O O . GLY A 1 284 ? -14.304 15.853 12.824 1.00 31.49 282 GLY A O 1
ATOM 2153 N N . ALA A 1 285 ? -13.460 13.949 13.661 1.00 30.71 283 ALA A N 1
ATOM 2154 C CA . ALA A 1 285 ? -14.624 13.713 14.507 1.00 32.12 283 ALA A CA 1
ATOM 2155 C C . ALA A 1 285 ? -14.260 13.728 15.982 1.00 3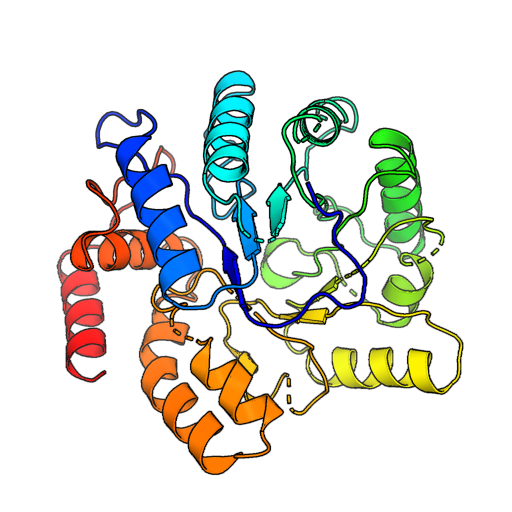2.25 283 ALA A C 1
ATOM 2156 O O . ALA A 1 285 ? -13.196 13.251 16.370 1.00 33.33 283 ALA A O 1
ATOM 2158 N N . SER A 1 286 ? -15.156 14.278 16.797 1.00 31.69 284 SER A N 1
ATOM 2159 C CA . SER A 1 286 ? -14.946 14.358 18.238 1.00 31.56 284 SER A CA 1
ATOM 2160 C C . SER A 1 286 ? -15.274 13.028 18.919 1.00 29.25 284 SER A C 1
ATOM 2161 O O . SER A 1 286 ? -15.832 12.120 18.302 1.00 28.57 284 SER A O 1
ATOM 2164 N N . LEU A 1 287 ? -14.921 12.917 20.194 1.00 26.45 285 LEU A N 1
ATOM 2165 C CA . LEU A 1 287 ? -15.180 11.696 20.947 1.00 23.75 285 LEU A CA 1
ATOM 2166 C C . LEU A 1 287 ? -16.664 11.507 21.235 1.00 20.86 285 LEU A C 1
ATOM 2167 O O . LEU A 1 287 ? -17.385 12.475 21.488 1.00 19.79 285 LEU A O 1
ATOM 2172 N N . THR A 1 288 ? -17.115 10.256 21.195 1.00 17.92 286 THR A N 1
ATOM 2173 C CA . THR A 1 288 ? -18.502 9.937 21.502 1.00 16.56 286 THR A CA 1
ATOM 2174 C C . THR A 1 288 ? -18.641 10.119 23.010 1.00 15.39 286 THR A C 1
ATOM 2175 O O . THR A 1 288 ? -17.637 10.218 23.721 1.00 13.44 286 THR A O 1
ATOM 2179 N N . ASP A 1 289 ? -19.875 10.164 23.500 1.00 14.58 287 ASP A N 1
ATOM 2180 C CA . ASP A 1 289 ? -20.117 10.313 24.934 1.00 14.26 287 ASP A CA 1
ATOM 2181 C C . ASP A 1 289 ? -19.416 9.189 25.702 1.00 13.08 287 ASP A C 1
ATOM 2182 O O . ASP A 1 289 ? -18.812 9.414 26.749 1.00 12.53 287 ASP A O 1
ATOM 2187 N N . THR A 1 290 ? -19.494 7.974 25.168 1.00 12.26 288 THR A N 1
ATOM 2188 C CA . THR A 1 290 ? -18.872 6.820 25.811 1.00 10.99 288 THR A CA 1
ATOM 2189 C C . THR A 1 290 ? -17.349 6.917 25.842 1.00 11.32 288 THR A C 1
ATOM 2190 O O . THR A 1 290 ? -16.733 6.652 26.870 1.00 9.79 288 THR A O 1
ATOM 2194 N N . ALA A 1 291 ? -16.744 7.292 24.720 1.00 11.13 289 ALA A N 1
ATOM 2195 C CA . ALA A 1 291 ? -15.293 7.428 24.661 1.00 11.74 289 ALA A CA 1
ATOM 2196 C C . ALA A 1 291 ? -14.838 8.476 25.679 1.00 10.96 289 ALA A C 1
ATOM 2197 O O . ALA A 1 291 ? -13.816 8.304 26.344 1.00 9.74 289 ALA A O 1
ATOM 2199 N N . ARG A 1 292 ? -15.604 9.557 25.807 1.00 10.39 290 ARG A N 1
ATOM 2200 C CA . ARG A 1 292 ? -15.267 10.604 26.764 1.00 10.18 290 ARG A CA 1
ATOM 2201 C C . ARG A 1 292 ? -15.279 10.037 28.178 1.00 8.72 290 ARG A C 1
ATOM 2202 O O . ARG A 1 292 ? -14.396 10.338 28.976 1.00 7.54 290 ARG A O 1
ATOM 2210 N N . GLU A 1 293 ? -16.277 9.212 28.484 1.00 9.30 291 GLU A N 1
ATOM 2211 C CA . GLU A 1 293 ? -16.381 8.600 29.808 1.00 8.76 291 GLU A CA 1
ATOM 2212 C C . GLU A 1 293 ? -15.177 7.692 30.054 1.00 9.84 291 GLU A C 1
ATOM 2213 O O . GLU A 1 293 ? -14.596 7.693 31.141 1.00 10.06 291 GLU A O 1
ATOM 2219 N N . GLU A 1 294 ? -14.809 6.914 29.042 1.00 9.14 292 GLU A N 1
ATOM 2220 C CA . GLU A 1 294 ? -13.673 6.005 29.165 1.00 9.42 292 GLU A CA 1
ATOM 2221 C C . GLU A 1 294 ? -12.394 6.790 29.435 1.00 9.01 292 GLU A C 1
ATOM 2222 O O . GLU A 1 294 ? -11.582 6.389 30.266 1.00 8.03 292 GLU A O 1
ATOM 2228 N N . VAL A 1 295 ? -12.215 7.904 28.730 1.00 8.07 293 VAL A N 1
ATOM 2229 C CA . VAL A 1 295 ? -11.038 8.742 28.938 1.00 8.84 293 VAL A CA 1
ATOM 2230 C C . VAL A 1 295 ? -11.096 9.296 30.362 1.00 7.91 293 VAL A C 1
ATOM 2231 O O . VAL A 1 295 ? -10.088 9.324 31.066 1.00 7.54 293 VAL A O 1
ATOM 2235 N N . ASP A 1 296 ? -12.280 9.738 30.779 1.00 8.51 294 ASP A N 1
ATOM 2236 C CA . ASP A 1 296 ? -12.456 10.270 32.128 1.00 8.86 294 ASP A CA 1
ATOM 2237 C C . ASP A 1 296 ? -12.084 9.216 33.163 1.00 9.39 294 ASP A C 1
ATOM 2238 O O . ASP A 1 296 ? -11.483 9.527 34.192 1.00 10.49 294 ASP A O 1
ATOM 2243 N N . TYR A 1 297 ? -12.455 7.967 32.896 1.00 10.20 295 TYR A N 1
ATOM 2244 C CA . TYR A 1 297 ? -12.152 6.878 33.820 1.00 10.41 295 TYR A CA 1
ATOM 2245 C C . TYR A 1 297 ? -10.640 6.725 33.974 1.00 10.55 295 TYR A C 1
ATOM 2246 O O . TYR A 1 297 ? -10.127 6.611 35.089 1.00 10.46 295 TYR A O 1
ATOM 2255 N N . LEU A 1 298 ? -9.929 6.721 32.853 1.00 9.71 296 LEU A N 1
ATOM 2256 C CA . LEU A 1 298 ? -8.478 6.586 32.882 1.00 9.42 296 LEU A CA 1
ATOM 2257 C C . LEU A 1 298 ? -7.859 7.759 33.638 1.00 10.37 296 LEU A C 1
ATOM 2258 O O . LEU A 1 298 ? -6.927 7.580 34.427 1.00 10.53 296 LEU A O 1
ATOM 2263 N N . LEU A 1 299 ? -8.382 8.955 33.393 1.00 11.18 297 LEU A N 1
ATOM 2264 C CA . LEU A 1 299 ? -7.894 10.157 34.059 1.00 10.61 297 LEU A CA 1
ATOM 2265 C C . LEU A 1 299 ? -8.071 10.060 35.570 1.00 13.79 297 LEU A C 1
ATOM 2266 O O . LEU A 1 299 ? -7.190 10.466 36.336 1.00 12.58 297 LEU A O 1
ATOM 2271 N N . SER A 1 300 ? -9.210 9.515 35.993 1.00 14.17 298 SER A N 1
ATOM 2272 C CA . SER A 1 300 ? -9.521 9.381 37.412 1.00 14.51 298 SER A CA 1
ATOM 2273 C C . SER A 1 300 ? -8.583 8.417 38.122 1.00 16.57 298 SER A C 1
ATOM 2274 O O . SER A 1 300 ? -8.319 8.568 39.318 1.00 16.64 298 SER A O 1
ATOM 2277 N N . ARG A 1 301 ? -8.084 7.428 37.387 1.00 16.50 299 ARG A N 1
ATOM 2278 C CA . ARG A 1 301 ? -7.177 6.435 37.957 1.00 18.55 299 ARG A CA 1
ATOM 2279 C C . ARG A 1 301 ? -5.741 6.937 38.015 1.00 19.17 299 ARG A C 1
ATOM 2280 O O . ARG A 1 301 ? -4.921 6.421 38.774 1.00 21.81 299 ARG A O 1
ATOM 2288 N N . LEU A 1 302 ? -5.445 7.951 37.213 1.00 20.65 300 LEU A N 1
ATOM 2289 C CA . LEU A 1 302 ? -4.117 8.538 37.181 1.00 20.35 300 LEU A CA 1
ATOM 2290 C C . LEU A 1 302 ? -3.886 9.235 38.518 1.00 22.83 300 LEU A C 1
ATOM 2291 O O . LEU A 1 302 ? -2.929 8.862 39.230 1.00 24.47 300 LEU A O 1
#

InterPro domains:
  IPR002220 DapA-like [PF00701] (9-298)
  IPR002220 DapA-like [PIRSF001365] (9-304)
  IPR002220 DapA-like [PTHR12128] (8-297)
  IPR002220 DapA-like [SM01130] (6-301)
  IPR013785 Aldolase-type TIM barrel [G3DSA:3.20.20.70] (1-310)

B-factor: mean 15.85, std 7.17, range [4.97, 46.42]

Organism: Rhodopseudomonas palustris (strain ATCC BAA-98 / CGA009) (NCBI:txid258594)

Foldseek 3Di:
DAADALLDFFAEAEDAQFADAVGDTDLVLLLLVLVVCVVLDHQYYEYADVRNVNVQDDLVVLLVSLLSNQVNNPSAYEYEQEDPDLQSLVSQVSNVSHHNAYYEDALPDEDLVSVLVVLVVNCVSVDLVGAYEYEAACVPSVYHALVSVQSSLCGNHDQYAAHDVVCLVSLLVNVVCVVVPSHPRHAYEYELLCLPVLSVCSDHRYYHNDLPSSSSVLNVCVVVVVNVVSVVVVVLCNVVSVLLSDPQQNLLLNLLSCVVVVSHVHSDDGPPHDHDDPVSSVVSVVSVVSD

Secondary structure (DSSP, 8-state):
-PPP-TT--B-EEE----B-TTS-B-HHHHHHHHHHHHHTT-SEEEESTGGGTGGGS-HHHHHHHHHHHHHH----EEE----SSS---HHHHH-----SB-----TT--SHHHHHHHHHHHHHHH-TTS-B--EE-HHHH----HHHHHHH---SSB--EE--SS-HHHHHHHHHHHHHTSS-----EE-GGGTTTTT------B----S----HHHHHHHHTT-HHHHHHHHHHHHHHHHHH-STTHHHHHHHHHHHHTTS-S----PSS--PPPHHHHHHHHHHHHH-

Nearest PDB structures (foldseek):
  3dz1-assembly1_A  TM=1.003E+00  e=6.221E-51  Rhodopseudomonas palustris
  5c54-assembly2_G  TM=8.803E-01  e=2.397E-15  Corynebacterium glutamicum ATCC 13032
  2wpb-assembly1_A  TM=8.661E-01  e=5.231E-14  Escherichia coli
  3lcl-assembly1_A  TM=8.702E-01  e=3.290E-13  Escherichia coli K-12
  4uxd-assembly1_D  TM=8.354E-01  e=3.526E-10  Picrophilus oshimae

Sequence (291 aa):
SLKLTPEAAGTFAIAPTPFHDDGKIDDVSIDRLTDFYAEVGCEGVTVLGILGEAPKLDAAEAEAVATRFIKRAKSQVIVGVSAPGFAARRLARLSDAGAAGVIAPPPSLRTDEQITTYFRQATEAIGDDVPWVLQDYPLTLSVVTPKVIRQIVDSASCVLKHEDWPGLEKITTLRGFQKDGSLRPLSILCGNGGLFLDFEERGADGATGYCFPDLVDVVKLSKAGQRDLAHNLFDAHLPLIRYEHQQGVGLSVRKYVLKKRGLLSSSAQRKPGASLTDTAREEVDYLLSRL

CATH classification: 3.20.20.70